Protein AF-0000000076347184 (afdb_homodimer)

Secondary structure (DSSP, 8-state):
-PPB--EE-TTS-EE--S-GGGBEEEHHHHHHHHT--HHHHHHHHHHHHHHTSS-HHHHEEEEEEETTEEEEEEEHHHHHHHHTT--SHHHHHHHHHHHHHHHHHHHHHHHHHHHHHTT----/-PPB--EE-TTS-EE--S-GGGBEEEHHHHHHHHT--HHHHHHHHHHHHHHTSS-HHHHEEEEEEETTEEEEEEEHHHHHHHHTT--SHHHHHHHHHHHHHHHHHHHHHHHHHHHHHTT----

Solvent-accessible surface area (backbone atoms only — not comparable to full-atom values): 13958 Å² total; per-residue (Å²): 132,80,73,38,61,75,42,70,44,98,85,66,47,56,44,73,61,71,64,51,90,41,27,44,41,37,66,70,55,46,26,64,57,29,62,48,54,65,70,58,52,51,51,52,53,49,50,44,47,74,64,60,69,49,55,64,83,79,31,44,48,78,42,74,80,48,96,92,39,73,42,62,30,34,22,53,71,45,54,56,54,50,36,72,73,44,71,33,69,27,16,51,46,49,51,50,46,50,49,51,50,63,58,50,52,45,57,42,54,53,49,36,46,52,59,55,60,61,62,70,75,83,128,131,81,71,37,60,75,42,69,43,97,88,66,48,57,44,74,61,71,63,50,91,41,26,43,40,36,64,70,55,45,26,64,58,29,61,48,55,66,70,58,52,50,51,52,53,49,49,43,45,73,65,60,69,51,55,65,82,80,30,44,48,76,46,74,79,48,95,89,41,74,40,63,29,34,22,53,70,44,55,54,53,50,36,72,74,44,72,34,69,27,16,50,44,48,51,50,44,51,49,50,52,63,59,49,52,43,55,42,55,53,51,36,47,53,57,55,61,60,62,68,76,84,124

Foldseek 3Di:
DAADEWDQDPVRAIDDDPPQVRHKDFLVRLCVLQVHDSVVLVVQLVVCVVVVVDDCVVFKDWDDPDVPDITIIGGPVSSLSSLVVDDGPSSVSVVVVVVCVVVVVPPVVVVVCVVVVVPPDDD/DAADEWDQDPVRAIDDDPPQVRHKDFLVRLCVLQVHDSVVLVVQLVVCVVVVVDDCVVFKDWDDPDDPDITIIGGPVSSLSSLVVDDGPSSVSVVVVVVCVVVVVPPVVVVVCCVVVVPPDDD

pLDDT: mean 86.17, std 18.83, range [23.69, 98.5]

Structure (mmCIF, N/CA/C/O backbone):
data_AF-0000000076347184-model_v1
#
loop_
_entity.id
_entity.type
_entity.pdbx_description
1 polymer 'Virulence protein'
#
loop_
_atom_site.group_PDB
_atom_site.id
_atom_site.type_symbol
_atom_site.label_atom_id
_atom_site.label_alt_id
_atom_site.label_comp_id
_atom_site.label_asym_id
_atom_site.label_entity_id
_atom_site.label_seq_id
_atom_site.pdbx_PDB_ins_code
_atom_site.Cartn_x
_atom_site.Cartn_y
_atom_site.Cartn_z
_atom_site.occupancy
_atom_site.B_iso_or_equiv
_atom_site.auth_seq_id
_atom_site.auth_comp_id
_atom_site.auth_asym_id
_atom_site.auth_atom_id
_atom_site.pdbx_PDB_model_num
ATOM 1 N N . MET A 1 1 ? -12.219 24.047 -0.799 1 61.34 1 MET A N 1
ATOM 2 C CA . MET A 1 1 ? -12.57 22.812 -0.121 1 61.34 1 MET A CA 1
ATOM 3 C C . MET A 1 1 ? -11.516 22.438 0.912 1 61.34 1 MET A C 1
ATOM 5 O O . MET A 1 1 ? -10.32 22.609 0.676 1 61.34 1 MET A O 1
ATOM 9 N N . LYS A 1 2 ? -11.984 22.219 2.143 1 82.31 2 LYS A N 1
ATOM 10 C CA . LYS A 1 2 ? -11.078 22.062 3.277 1 82.31 2 LYS A CA 1
ATOM 11 C C . LYS A 1 2 ? -10.336 20.734 3.211 1 82.31 2 LYS A C 1
ATOM 13 O O . LYS A 1 2 ? -10.898 19.719 2.777 1 82.31 2 LYS A O 1
ATOM 18 N N . ARG A 1 3 ? -8.977 20.828 3.352 1 90.56 3 ARG A N 1
ATOM 19 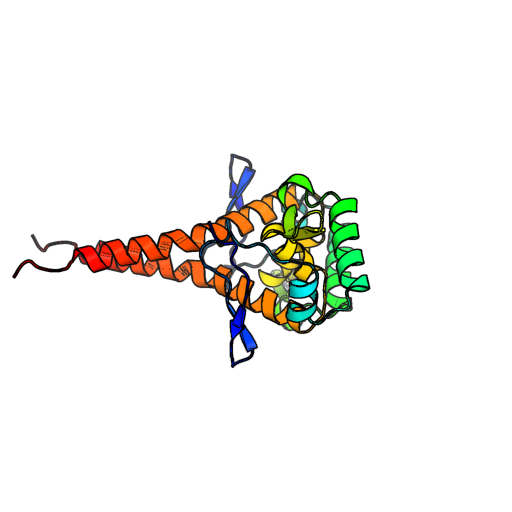C CA . ARG A 1 3 ? -8.172 19.609 3.328 1 90.56 3 ARG A CA 1
ATOM 20 C C . ARG A 1 3 ? -8.523 18.703 4.496 1 90.56 3 ARG A C 1
ATOM 22 O O . ARG A 1 3 ? -8.883 19.172 5.578 1 90.56 3 ARG A O 1
ATOM 29 N N . THR A 1 4 ? -8.656 17.406 4.293 1 93.88 4 THR A N 1
ATOM 30 C CA . THR A 1 4 ? -8.922 16.406 5.324 1 93.88 4 THR A CA 1
ATOM 31 C C . THR A 1 4 ? -7.648 15.648 5.684 1 93.88 4 THR A C 1
ATOM 33 O O . THR A 1 4 ? -6.684 15.656 4.922 1 93.88 4 THR A O 1
ATOM 36 N N . ILE A 1 5 ? -7.66 15.117 6.863 1 95.75 5 ILE A N 1
ATOM 37 C CA . ILE A 1 5 ? -6.512 14.344 7.312 1 95.75 5 ILE A CA 1
ATOM 38 C C . ILE A 1 5 ? -6.984 13.016 7.902 1 95.75 5 ILE A C 1
ATOM 40 O O . ILE A 1 5 ? -8.172 12.836 8.172 1 95.75 5 ILE A O 1
ATOM 44 N N . ILE A 1 6 ? -6.066 12.062 8.039 1 96.5 6 ILE A N 1
ATOM 45 C CA . ILE A 1 6 ? -6.332 10.828 8.758 1 96.5 6 ILE A CA 1
ATOM 46 C C . ILE A 1 6 ? -6.355 11.102 10.266 1 96.5 6 ILE A C 1
ATOM 48 O O . ILE A 1 6 ? -5.469 11.773 10.789 1 96.5 6 ILE A O 1
ATOM 52 N N . THR A 1 7 ? -7.355 10.625 10.875 1 92.44 7 THR A N 1
ATOM 53 C CA . THR A 1 7 ? -7.484 10.891 12.305 1 92.44 7 THR A CA 1
ATOM 54 C C . THR A 1 7 ? -7.375 9.594 13.102 1 92.44 7 THR A C 1
ATOM 56 O O . THR A 1 7 ? -7.602 8.508 12.57 1 92.44 7 THR A O 1
ATOM 59 N N . VAL A 1 8 ? -6.891 9.742 14.289 1 86.38 8 VAL A N 1
ATOM 60 C CA . VAL A 1 8 ? -6.754 8.609 15.203 1 86.38 8 VAL A CA 1
ATOM 61 C C . VAL A 1 8 ? -7.879 8.641 16.234 1 86.38 8 VAL A C 1
ATOM 63 O O . VAL A 1 8 ? -8.039 9.625 16.953 1 86.38 8 VAL A O 1
ATOM 66 N N . GLY A 1 9 ? -8.664 7.613 16.219 1 81.62 9 GLY A N 1
ATOM 67 C CA . GLY A 1 9 ? -9.742 7.531 17.188 1 81.62 9 GLY A CA 1
ATOM 68 C C . GLY A 1 9 ? -9.266 7.215 18.594 1 81.62 9 GLY A C 1
ATOM 69 O O . GLY A 1 9 ? -8.07 6.988 18.812 1 81.62 9 GLY A O 1
ATOM 70 N N . GLY A 1 10 ? -10.266 7.34 19.578 1 76.12 10 GLY A N 1
ATOM 71 C CA . GLY A 1 10 ? -9.984 7.066 20.984 1 76.12 10 GLY A CA 1
ATOM 72 C C . GLY A 1 10 ? -9.43 5.676 21.219 1 76.12 10 GLY A C 1
ATOM 73 O O . GLY A 1 10 ? -8.672 5.461 22.172 1 76.12 10 GLY A O 1
ATOM 74 N N . ASN A 1 11 ? -9.695 4.738 20.359 1 81.62 11 ASN A N 1
ATOM 75 C CA . ASN A 1 11 ? -9.234 3.363 20.5 1 81.62 11 ASN A CA 1
ATOM 76 C C . ASN A 1 11 ? -7.922 3.131 19.75 1 81.62 11 ASN A C 1
ATOM 78 O O . ASN A 1 11 ? -7.422 2.006 19.703 1 81.62 11 ASN A O 1
ATOM 82 N N . GLY A 1 12 ? -7.375 4.199 19.141 1 80.12 12 GLY A N 1
ATOM 83 C CA . GLY A 1 12 ? -6.125 4.078 18.422 1 80.12 12 GLY A CA 1
ATOM 84 C C . GLY A 1 12 ? -6.312 3.691 16.969 1 80.12 12 GLY A C 1
ATOM 85 O O . GLY A 1 12 ? -5.344 3.578 16.219 1 80.12 12 GLY A O 1
ATOM 86 N N . MET A 1 13 ? -7.605 3.576 16.656 1 86.94 13 MET A N 1
ATOM 87 C CA . MET A 1 13 ? -7.887 3.174 15.281 1 86.94 13 MET A CA 1
ATOM 88 C C . MET A 1 13 ? -7.863 4.379 14.344 1 86.94 13 MET A C 1
ATOM 90 O O . MET A 1 13 ? -8.383 5.441 14.68 1 86.94 13 MET A O 1
ATOM 94 N N . LEU A 1 14 ? -7.129 4.16 13.25 1 93.44 14 LEU A N 1
ATOM 95 C CA . LEU A 1 14 ? -7.039 5.238 12.273 1 93.44 14 LEU A CA 1
ATOM 96 C C . LEU A 1 14 ? -8.281 5.281 11.391 1 93.44 14 LEU A C 1
ATOM 98 O O . LEU A 1 14 ? -8.828 4.238 11.031 1 93.44 14 LEU A O 1
ATOM 102 N N . SER A 1 15 ? -8.727 6.496 11.164 1 91.75 15 SER A N 1
ATOM 103 C CA . SER A 1 15 ? -9.859 6.719 10.273 1 91.75 15 SER A CA 1
ATOM 104 C C . SER A 1 15 ? -9.438 7.469 9.016 1 91.75 15 SER A C 1
ATOM 106 O O . SER A 1 15 ? -9.031 8.633 9.086 1 91.75 15 SER A O 1
ATOM 108 N N . ILE A 1 16 ? -9.586 6.785 7.898 1 93.88 16 ILE A N 1
ATOM 109 C CA . ILE A 1 16 ? -9.258 7.375 6.605 1 93.88 16 ILE A CA 1
ATOM 110 C C . ILE A 1 16 ? -10.516 7.984 5.984 1 93.88 16 ILE A C 1
ATOM 112 O O . ILE A 1 16 ? -11.539 7.316 5.863 1 93.88 16 ILE A O 1
ATOM 116 N N . PRO A 1 17 ? -10.406 9.211 5.633 1 92.94 17 PRO A N 1
ATOM 117 C CA . PRO A 1 17 ? -11.594 9.844 5.066 1 92.94 17 PRO A CA 1
ATOM 118 C C . PRO A 1 17 ? -12.031 9.203 3.75 1 92.94 17 PRO A C 1
ATOM 120 O O . PRO A 1 17 ? -11.203 8.641 3.029 1 92.94 17 PRO A O 1
ATOM 123 N N . SER A 1 18 ? -13.336 9.297 3.461 1 88.25 18 SER A N 1
ATOM 124 C CA . SER A 1 18 ? -13.891 8.727 2.24 1 88.25 18 SER A CA 1
ATOM 125 C C . SER A 1 18 ? -13.398 9.477 1.006 1 88.25 18 SER A C 1
ATOM 127 O O . SER A 1 18 ? -13.102 8.867 -0.022 1 88.25 18 SER A O 1
ATOM 129 N N . ASN A 1 19 ? -13.32 10.828 1.166 1 90.81 19 ASN A N 1
ATOM 130 C CA . ASN A 1 19 ? -12.836 11.625 0.044 1 90.81 19 ASN A CA 1
ATOM 131 C C . ASN A 1 19 ? -11.312 11.727 0.044 1 90.81 19 ASN A C 1
ATOM 133 O O . ASN A 1 19 ? -10.75 12.656 0.623 1 90.81 19 ASN A O 1
ATOM 137 N N . LEU A 1 20 ? -10.695 10.891 -0.68 1 94.06 20 LEU A N 1
ATOM 138 C CA . LEU A 1 20 ? -9.242 10.758 -0.663 1 94.06 20 LEU A CA 1
ATOM 139 C C . LEU A 1 20 ? -8.586 11.852 -1.499 1 94.06 20 LEU A C 1
ATOM 141 O O . LEU A 1 20 ? -7.402 12.141 -1.325 1 94.06 20 LEU A O 1
ATOM 145 N N . GLU A 1 21 ? -9.336 12.484 -2.387 1 90.94 21 GLU A N 1
ATOM 146 C CA . GLU A 1 21 ? -8.797 13.547 -3.236 1 90.94 21 GLU A CA 1
ATOM 147 C C . GLU A 1 21 ? -8.422 14.773 -2.416 1 90.94 21 GLU A C 1
ATOM 149 O O . GLU A 1 21 ? -7.543 15.547 -2.807 1 90.94 21 GLU A O 1
ATOM 154 N N . ASN A 1 22 ? -9.055 14.883 -1.253 1 94 22 ASN A N 1
ATOM 155 C CA . ASN A 1 22 ? -8.812 16.062 -0.419 1 94 22 ASN A CA 1
ATOM 156 C C . ASN A 1 22 ? -7.953 15.719 0.793 1 94 22 ASN A C 1
ATOM 158 O O . ASN A 1 22 ? -7.801 16.531 1.701 1 94 22 ASN A O 1
ATOM 162 N N . LEU A 1 23 ? -7.477 14.547 0.787 1 96.62 23 LEU A N 1
ATOM 163 C CA . LEU A 1 23 ? -6.621 14.109 1.888 1 96.62 23 LEU A CA 1
ATOM 164 C C . LEU A 1 23 ? -5.18 14.547 1.665 1 96.62 23 LEU A C 1
ATOM 166 O O . LEU A 1 23 ? -4.547 14.141 0.69 1 96.62 23 LEU A O 1
ATOM 170 N N . TRP A 1 24 ? -4.664 15.469 2.541 1 97.44 24 TRP A N 1
ATOM 171 C CA . TRP A 1 24 ? -3.299 15.984 2.508 1 97.44 24 TRP A CA 1
ATOM 172 C C . TRP A 1 24 ? -2.744 16.141 3.918 1 97.44 24 TRP A C 1
ATOM 174 O O . TRP A 1 24 ? -3.4 16.719 4.789 1 97.44 24 TRP A O 1
ATOM 184 N N . MET A 1 25 ? -1.568 15.695 4.152 1 97.81 25 MET A N 1
ATOM 185 C CA . MET A 1 25 ? -1.018 15.789 5.5 1 97.81 25 MET A CA 1
ATOM 186 C C . MET A 1 25 ? 0.374 16.406 5.48 1 97.81 25 MET A C 1
ATOM 188 O O . MET A 1 25 ? 1.148 16.172 4.551 1 97.81 25 MET A O 1
ATOM 192 N N . SER A 1 26 ? 0.667 17.141 6.531 1 97.38 26 SER A N 1
ATOM 193 C CA . SER A 1 26 ? 1.977 17.766 6.676 1 97.38 26 SER A CA 1
ATOM 194 C C . SER A 1 26 ? 2.988 16.797 7.285 1 97.38 26 SER A C 1
ATOM 196 O O . SER A 1 26 ? 2.619 15.734 7.781 1 97.38 26 SER A O 1
ATOM 198 N N . GLU A 1 27 ? 4.242 17.203 7.203 1 97.56 27 GLU A N 1
ATOM 199 C CA . GLU A 1 27 ? 5.305 16.422 7.816 1 97.56 27 GLU A CA 1
ATOM 200 C C . GLU A 1 27 ? 5.027 16.188 9.297 1 97.56 27 GLU A C 1
ATOM 202 O O . GLU A 1 27 ? 5.172 15.055 9.789 1 97.56 27 GLU A O 1
ATOM 207 N N . SER A 1 28 ? 4.613 17.281 10.031 1 97 28 SER A N 1
ATOM 208 C CA . SER A 1 28 ? 4.371 17.172 11.469 1 97 28 SER A CA 1
ATOM 209 C C . SER A 1 28 ? 3.217 16.219 11.758 1 97 28 SER A C 1
ATOM 211 O O . SER A 1 28 ? 3.275 15.438 12.719 1 97 28 SER A O 1
ATOM 213 N N . GLU A 1 29 ? 2.223 16.219 10.938 1 97 29 GLU A N 1
ATOM 214 C CA . GLU A 1 29 ? 1.076 15.328 11.086 1 97 29 GLU A CA 1
ATOM 215 C C . GLU A 1 29 ? 1.471 13.875 10.852 1 97 29 GLU A C 1
ATOM 217 O O . GLU A 1 29 ? 1.03 12.977 11.57 1 97 29 GLU A O 1
ATOM 222 N N . LEU A 1 30 ? 2.316 13.633 9.898 1 98.19 30 LEU A N 1
ATOM 223 C CA . LEU A 1 30 ? 2.779 12.289 9.57 1 98.19 30 LEU A CA 1
ATOM 224 C C . LEU A 1 30 ? 3.693 11.75 10.664 1 98.19 30 LEU A C 1
ATOM 226 O O . LEU A 1 30 ? 3.572 10.586 11.062 1 98.19 30 LEU A O 1
ATOM 230 N N . VAL A 1 31 ? 4.566 12.625 11.141 1 98.19 31 VAL A N 1
ATOM 231 C CA . VAL A 1 31 ? 5.473 12.234 12.219 1 98.19 31 VAL A CA 1
ATOM 232 C C . VAL A 1 31 ? 4.664 11.766 13.43 1 98.19 31 VAL A C 1
ATOM 234 O O . VAL A 1 31 ? 4.984 10.734 14.031 1 98.19 31 VAL A O 1
ATOM 237 N N . ASP A 1 32 ? 3.646 12.508 13.75 1 96.31 32 ASP A N 1
ATOM 238 C CA . ASP A 1 32 ? 2.809 12.188 14.898 1 96.31 32 ASP A CA 1
ATOM 239 C C . ASP A 1 32 ? 2.027 10.898 14.672 1 96.31 32 ASP A C 1
ATOM 241 O O . ASP A 1 32 ? 1.999 10.023 15.539 1 96.31 32 ASP A O 1
ATOM 245 N N . MET A 1 33 ? 1.457 10.727 13.508 1 96.56 33 MET A N 1
ATOM 246 C CA . MET A 1 33 ? 0.595 9.586 13.211 1 96.56 33 MET A CA 1
ATOM 247 C C . MET A 1 33 ? 1.413 8.305 13.07 1 96.56 33 MET A C 1
ATOM 249 O O . MET A 1 33 ? 1.01 7.25 13.562 1 96.56 33 MET A O 1
ATOM 253 N N . LEU A 1 34 ? 2.598 8.445 12.43 1 97.12 34 LEU A N 1
ATOM 254 C CA . LEU A 1 34 ? 3.379 7.266 12.078 1 97.12 34 LEU A CA 1
ATOM 255 C C . LEU A 1 34 ? 4.375 6.926 13.18 1 97.12 34 LEU A C 1
ATOM 257 O O . LEU A 1 34 ? 5.07 5.906 13.102 1 97.12 34 LEU A O 1
ATOM 261 N N . TYR A 1 35 ? 4.43 7.75 14.219 1 96.5 35 TYR A N 1
ATOM 262 C CA . TYR A 1 35 ? 5.336 7.523 15.336 1 96.5 35 TYR A CA 1
ATOM 263 C C . TYR A 1 35 ? 6.766 7.316 14.844 1 96.5 35 TYR A C 1
ATOM 265 O O . TYR A 1 35 ? 7.41 6.324 15.195 1 96.5 35 TYR A O 1
ATOM 273 N N . VAL A 1 36 ? 7.223 8.281 14.031 1 97.81 36 VAL A N 1
ATOM 274 C CA . VAL A 1 36 ? 8.586 8.273 13.508 1 97.81 36 VAL A CA 1
ATOM 275 C C . VAL A 1 36 ? 9.227 9.648 13.727 1 97.81 36 VAL A C 1
ATOM 277 O O . VAL A 1 36 ? 8.531 10.625 14.008 1 97.81 36 VAL A O 1
ATOM 280 N N . THR A 1 37 ? 10.562 9.703 13.688 1 98.19 37 THR A N 1
ATOM 281 C CA . THR A 1 37 ? 11.25 10.984 13.75 1 98.19 37 THR A CA 1
ATOM 282 C C . THR A 1 37 ? 11.18 11.711 12.406 1 98.19 37 THR A C 1
ATOM 284 O O . THR A 1 37 ? 11.062 11.07 11.359 1 98.19 37 THR A O 1
ATOM 287 N N . ALA A 1 38 ? 11.273 12.984 12.445 1 98 38 ALA A N 1
ATOM 288 C CA . ALA A 1 38 ? 11.242 13.789 11.227 1 98 38 ALA A CA 1
ATOM 289 C C . ALA A 1 38 ? 12.367 13.391 10.273 1 98 38 ALA A C 1
ATOM 291 O O . ALA A 1 38 ? 12.141 13.219 9.07 1 98 38 ALA A O 1
ATOM 292 N N . PRO A 1 39 ? 13.602 13.172 10.766 1 98.38 39 PRO A N 1
ATOM 293 C CA . PRO A 1 39 ? 14.68 12.758 9.867 1 98.38 39 PRO A CA 1
ATOM 294 C C . PRO A 1 39 ? 14.391 11.43 9.172 1 98.38 39 PRO A C 1
ATOM 296 O O . PRO A 1 39 ? 14.672 11.281 7.98 1 98.38 39 PRO A O 1
ATOM 299 N N . LYS A 1 40 ? 13.773 10.508 9.836 1 98.25 40 LYS A N 1
ATOM 300 C CA . LYS A 1 40 ? 13.445 9.219 9.242 1 98.25 40 LYS A CA 1
ATOM 301 C C . LYS A 1 40 ? 12.367 9.359 8.172 1 98.25 40 LYS A C 1
ATOM 303 O O . LYS A 1 40 ? 12.484 8.781 7.086 1 98.25 40 LYS A O 1
ATOM 308 N N . LEU A 1 41 ? 11.398 10.094 8.484 1 98.5 41 LEU A N 1
ATOM 309 C CA . LEU A 1 41 ? 10.328 10.344 7.527 1 98.5 41 LEU A CA 1
ATOM 310 C C . LEU A 1 41 ? 10.875 11 6.262 1 98.5 41 LEU A C 1
ATOM 312 O O . LEU A 1 41 ? 10.555 10.578 5.148 1 98.5 41 LEU A O 1
ATOM 316 N N . LYS A 1 42 ? 11.727 11.961 6.43 1 97.94 42 LYS A N 1
ATOM 317 C CA . LYS A 1 42 ? 12.297 12.68 5.293 1 97.94 42 LYS A CA 1
ATOM 318 C C . LYS A 1 42 ? 13.156 11.758 4.438 1 97.94 42 LYS A C 1
ATOM 320 O O . LYS A 1 42 ? 13.141 11.844 3.207 1 97.94 42 LYS A O 1
ATOM 325 N N . ALA A 1 43 ? 13.891 10.93 5.109 1 98.19 43 ALA A N 1
ATOM 326 C CA . ALA A 1 43 ? 14.727 9.977 4.391 1 98.19 43 ALA A CA 1
ATOM 327 C C . ALA A 1 43 ? 13.883 9.047 3.527 1 98.19 43 ALA A C 1
ATOM 329 O O . ALA A 1 43 ? 14.242 8.742 2.389 1 98.19 43 ALA A O 1
ATOM 330 N N . VAL A 1 44 ? 12.805 8.539 4.117 1 97.81 44 VAL A N 1
ATOM 331 C CA . VAL A 1 44 ? 11.898 7.652 3.398 1 97.81 44 VAL A CA 1
ATOM 332 C C . VAL A 1 44 ? 11.312 8.375 2.189 1 97.81 44 VAL A C 1
ATOM 334 O O . VAL A 1 44 ? 11.312 7.84 1.077 1 97.81 44 VAL A O 1
ATOM 337 N N . ILE A 1 45 ? 10.852 9.609 2.363 1 97.69 45 ILE A N 1
ATOM 338 C CA . ILE A 1 45 ? 10.258 10.422 1.303 1 97.69 45 ILE A CA 1
ATOM 339 C C . ILE A 1 45 ? 11.281 10.633 0.187 1 97.69 45 ILE A C 1
ATOM 341 O O . ILE A 1 45 ? 10.961 10.469 -0.993 1 97.69 45 ILE A O 1
ATOM 345 N N . ARG A 1 46 ? 12.477 10.945 0.577 1 96.88 46 ARG A N 1
ATOM 346 C CA . ARG A 1 46 ? 13.539 11.156 -0.396 1 96.88 46 ARG A CA 1
ATOM 347 C C . ARG A 1 46 ? 13.797 9.891 -1.209 1 96.88 46 ARG A C 1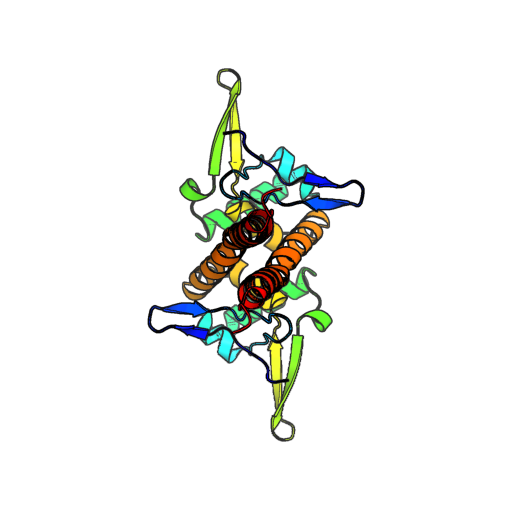
ATOM 349 O O . ARG A 1 46 ? 14.016 9.961 -2.422 1 96.88 46 ARG A O 1
ATOM 356 N N . ALA A 1 47 ? 13.828 8.758 -0.525 1 96.75 47 ALA A N 1
ATOM 357 C CA . ALA A 1 47 ? 14.062 7.492 -1.209 1 96.75 47 ALA A CA 1
ATOM 358 C C . ALA A 1 47 ? 12.969 7.211 -2.236 1 96.75 47 ALA A C 1
ATOM 360 O O . ALA A 1 47 ? 13.258 6.77 -3.352 1 96.75 47 ALA A O 1
ATOM 361 N N . ILE A 1 48 ? 11.719 7.52 -1.889 1 96.94 48 ILE A N 1
ATOM 362 C CA . ILE A 1 48 ? 10.578 7.293 -2.77 1 96.94 48 ILE A CA 1
ATOM 363 C C . ILE A 1 48 ? 10.719 8.148 -4.027 1 96.94 48 ILE A C 1
ATOM 365 O O . ILE A 1 48 ? 10.508 7.664 -5.141 1 96.94 48 ILE A O 1
ATOM 369 N N . TYR A 1 49 ? 11.188 9.367 -3.881 1 96.31 49 TYR A N 1
ATOM 370 C CA . TYR A 1 49 ? 11.383 10.25 -5.023 1 96.31 49 TYR A CA 1
ATOM 371 C C . TYR A 1 49 ? 12.57 9.797 -5.867 1 96.31 49 TYR A C 1
ATOM 373 O O . TYR A 1 49 ? 12.484 9.766 -7.098 1 96.31 49 TYR A O 1
ATOM 381 N N . LYS A 1 50 ? 13.617 9.445 -5.219 1 96.06 50 LYS A N 1
ATOM 382 C CA . LYS A 1 50 ? 14.844 9.047 -5.906 1 96.06 50 LYS A CA 1
ATOM 383 C C . LYS A 1 50 ? 14.609 7.801 -6.762 1 96.06 50 LYS A C 1
ATOM 385 O O . LYS A 1 50 ? 15.156 7.691 -7.859 1 96.06 50 LYS A O 1
ATOM 390 N N . GLU A 1 51 ? 13.773 6.887 -6.281 1 95.19 51 GLU A N 1
ATOM 391 C CA . GLU A 1 51 ? 13.484 5.637 -6.977 1 95.19 51 GLU A CA 1
ATOM 392 C C . GLU A 1 51 ? 12.539 5.863 -8.148 1 95.19 51 GLU A C 1
ATOM 394 O O . GLU A 1 51 ? 12.391 5 -9.016 1 95.19 51 GLU A O 1
ATOM 399 N N . GLY A 1 52 ? 11.883 7.008 -8.219 1 93.38 52 GLY A N 1
ATOM 400 C CA . GLY A 1 52 ? 10.984 7.348 -9.305 1 93.38 52 GLY A CA 1
ATOM 401 C C . GLY A 1 52 ? 9.625 6.691 -9.18 1 93.38 52 GLY A C 1
ATOM 402 O O . GLY A 1 52 ? 8.898 6.555 -10.172 1 93.38 52 GLY A O 1
ATOM 403 N N . MET A 1 53 ? 9.266 6.238 -7.965 1 91.88 53 MET A N 1
ATOM 404 C CA . MET A 1 53 ? 7.969 5.609 -7.746 1 91.88 53 MET A CA 1
ATOM 405 C C . MET A 1 53 ? 6.836 6.617 -7.934 1 91.88 53 MET A C 1
ATOM 407 O O . MET A 1 53 ? 5.816 6.305 -8.547 1 91.88 53 MET A O 1
ATOM 411 N N . LEU A 1 54 ? 7.059 7.738 -7.391 1 93.25 54 LEU A N 1
ATOM 412 C CA . LEU A 1 54 ? 6.086 8.82 -7.445 1 93.25 54 LEU A CA 1
ATOM 413 C C . LEU A 1 54 ? 6.746 10.125 -7.875 1 93.25 54 LEU A C 1
ATOM 415 O O . LEU A 1 54 ? 7.926 10.352 -7.598 1 93.25 54 LEU A O 1
ATOM 419 N N . SER A 1 55 ? 5.945 10.914 -8.5 1 92.44 55 SER A N 1
ATOM 420 C CA . SER A 1 55 ? 6.402 12.242 -8.883 1 92.44 55 SER A CA 1
ATOM 421 C C . SER A 1 55 ? 5.957 13.297 -7.871 1 92.44 55 SER A C 1
ATOM 423 O O . SER A 1 55 ? 4.785 13.336 -7.488 1 92.44 55 SER A O 1
ATOM 425 N N . MET A 1 56 ? 6.93 14.133 -7.484 1 90.94 56 MET A N 1
ATOM 426 C CA . MET A 1 56 ? 6.672 15.172 -6.5 1 90.94 56 MET A CA 1
ATOM 427 C C . MET A 1 56 ? 5.488 16.031 -6.918 1 90.94 56 MET A C 1
ATOM 429 O O . MET A 1 56 ? 4.652 16.406 -6.086 1 90.94 56 MET A O 1
ATOM 433 N N . LEU A 1 57 ? 5.34 16.281 -8.156 1 89.44 57 LEU A N 1
ATOM 434 C CA . LEU A 1 57 ? 4.34 17.188 -8.703 1 89.44 57 LEU A CA 1
ATOM 435 C C . LEU A 1 57 ? 2.934 16.625 -8.516 1 89.44 57 LEU A C 1
ATOM 437 O O . LEU A 1 57 ? 1.966 17.391 -8.414 1 89.44 57 LEU A O 1
ATOM 441 N N . GLU A 1 58 ? 2.834 15.289 -8.367 1 90.75 58 GLU A N 1
ATOM 442 C CA . GLU A 1 58 ? 1.525 14.641 -8.336 1 90.75 58 GLU A CA 1
ATOM 443 C C . GLU A 1 58 ? 1.069 14.383 -6.902 1 90.75 58 GLU A C 1
ATOM 445 O O . GLU A 1 58 ? -0.132 14.312 -6.633 1 90.75 58 GLU A O 1
ATOM 450 N N . VAL A 1 59 ? 2.053 14.336 -6.016 1 95.12 59 VAL A N 1
ATOM 451 C CA . VAL A 1 59 ? 1.665 13.805 -4.715 1 95.12 59 VAL A CA 1
ATOM 452 C C . VAL A 1 59 ? 2.082 14.773 -3.613 1 95.12 59 VAL A C 1
ATOM 454 O O . VAL A 1 59 ? 2.035 14.438 -2.428 1 95.12 59 VAL A O 1
ATOM 457 N N . GLN A 1 60 ? 2.564 16.016 -4.004 1 96.31 60 GLN A N 1
ATOM 458 C CA . GLN A 1 60 ? 2.982 17.047 -3.057 1 96.31 60 GLN A CA 1
ATOM 459 C C . GLN A 1 60 ? 2.383 18.406 -3.418 1 96.31 60 GLN A C 1
ATOM 461 O O . GLN A 1 60 ? 2.312 18.766 -4.598 1 96.31 60 GLN A O 1
ATOM 466 N N . GLN A 1 61 ? 1.96 19.141 -2.434 1 94.38 61 GLN A N 1
ATOM 467 C CA . GLN A 1 61 ? 1.521 20.516 -2.645 1 94.38 61 GLN A CA 1
ATOM 468 C C . GLN A 1 61 ? 1.993 21.422 -1.511 1 94.38 61 GLN A C 1
ATOM 470 O O . GLN A 1 61 ? 2.449 20.938 -0.471 1 94.38 61 GLN A O 1
ATOM 475 N N . ARG A 1 62 ? 1.896 22.656 -1.811 1 93.75 62 ARG A N 1
ATOM 476 C CA . ARG A 1 62 ? 2.275 23.656 -0.81 1 93.75 62 ARG A CA 1
ATOM 477 C C . ARG A 1 62 ? 1.065 24.453 -0.353 1 93.75 62 ARG A C 1
ATOM 479 O O . ARG A 1 62 ? 0.175 24.766 -1.151 1 93.75 62 ARG A O 1
ATOM 486 N N . GLU A 1 63 ? 1.08 24.609 0.923 1 91.62 63 GLU A N 1
ATOM 487 C CA . GLU A 1 63 ? 0.037 25.453 1.509 1 91.62 63 GLU A CA 1
ATOM 488 C C . GLU A 1 63 ? 0.639 26.594 2.324 1 91.62 63 GLU A C 1
ATOM 490 O O . GLU A 1 63 ? 1.591 26.391 3.08 1 91.62 63 GLU A O 1
ATOM 495 N N . GLU A 1 64 ? 0.053 27.75 2.098 1 91.56 64 GLU A N 1
ATOM 496 C CA . GLU A 1 64 ? 0.526 28.906 2.861 1 91.56 64 GLU A CA 1
ATOM 497 C C . GLU A 1 64 ? -0.165 28.984 4.219 1 91.56 64 GLU A C 1
ATOM 499 O O . GLU A 1 64 ? -1.395 29.016 4.293 1 91.56 64 GLU A O 1
ATOM 504 N N . LEU A 1 65 ? 0.554 29.016 5.23 1 88.88 65 LEU A N 1
ATOM 505 C CA . LEU A 1 65 ? 0.026 29.109 6.586 1 88.88 65 LEU A CA 1
ATOM 506 C C . LEU A 1 65 ? -0.158 30.578 6.984 1 88.88 65 LEU A C 1
ATOM 508 O O . LEU A 1 65 ? -1.191 30.953 7.547 1 88.88 65 LEU A O 1
ATOM 512 N N . SER A 1 66 ? 0.886 31.359 6.754 1 90.25 66 SER A N 1
ATOM 513 C CA . SER A 1 66 ? 0.914 32.812 6.984 1 90.25 66 SER A CA 1
ATOM 514 C C . SER A 1 66 ? 1.732 33.531 5.91 1 90.25 66 SER A C 1
ATOM 516 O O . SER A 1 66 ? 2.266 32.875 5 1 90.25 66 SER A O 1
ATOM 518 N N . LYS A 1 67 ? 1.708 34.781 6.039 1 91.06 67 LYS A N 1
ATOM 519 C CA . LYS A 1 67 ? 2.389 35.531 4.996 1 91.06 67 LYS A CA 1
ATOM 520 C C . LYS A 1 67 ? 3.846 35.094 4.863 1 91.06 67 LYS A C 1
ATOM 522 O O . LYS A 1 67 ? 4.652 35.344 5.77 1 91.06 67 LYS A O 1
ATOM 527 N N . GLY A 1 68 ? 4.09 34.406 3.793 1 92.44 68 GLY A N 1
ATOM 528 C CA . GLY A 1 68 ? 5.457 34.062 3.451 1 92.44 68 GLY A CA 1
ATOM 529 C C . GLY A 1 68 ? 5.887 32.719 4.016 1 92.44 68 GLY A C 1
ATOM 530 O O . GLY A 1 68 ? 6.988 32.219 3.73 1 92.44 68 GLY A O 1
ATOM 531 N N . VAL A 1 69 ? 5.094 32.188 4.93 1 93.06 69 VAL A N 1
ATOM 532 C CA . VAL A 1 69 ? 5.422 30.906 5.516 1 93.06 69 VAL A CA 1
ATOM 533 C C . VAL A 1 69 ? 4.617 29.797 4.82 1 93.06 69 VAL A C 1
ATOM 535 O O . VAL A 1 69 ? 3.385 29.828 4.832 1 93.06 69 VAL A O 1
ATOM 538 N N . TRP A 1 70 ? 5.398 28.766 4.211 1 94.38 70 TRP A N 1
ATOM 539 C CA . TRP A 1 70 ? 4.75 27.703 3.453 1 94.38 70 TRP A CA 1
ATOM 540 C C . TRP A 1 70 ? 5.023 26.344 4.09 1 94.38 70 TRP A C 1
ATOM 542 O O . TRP A 1 70 ? 6.098 26.109 4.645 1 94.38 70 TRP A O 1
ATOM 552 N N . GLN A 1 71 ? 4.012 25.516 3.977 1 95 71 GLN A N 1
ATOM 553 C CA . GLN A 1 71 ? 4.172 24.125 4.43 1 95 71 GLN A CA 1
ATOM 554 C C . GLN A 1 71 ? 3.938 23.141 3.289 1 95 71 GLN A C 1
ATOM 556 O O . GLN A 1 71 ? 3.092 23.375 2.424 1 95 71 GLN A O 1
ATOM 561 N N . THR A 1 72 ? 4.723 22.125 3.283 1 96.06 72 THR A N 1
ATOM 562 C CA . THR A 1 72 ? 4.551 21.047 2.307 1 96.06 72 THR A CA 1
ATOM 563 C C . THR A 1 72 ? 3.525 20.031 2.793 1 96.06 72 THR A C 1
ATOM 565 O O . THR A 1 72 ? 3.529 19.656 3.965 1 96.06 72 THR A O 1
ATOM 568 N N . LEU A 1 73 ? 2.582 19.672 1.887 1 97.44 73 LEU A N 1
ATOM 569 C CA . LEU A 1 73 ? 1.57 18.656 2.162 1 97.44 73 LEU A CA 1
ATOM 570 C C . LEU A 1 73 ? 1.731 17.469 1.229 1 97.44 73 LEU A C 1
ATOM 572 O O . LEU A 1 73 ? 2.055 17.625 0.05 1 97.44 73 LEU A O 1
ATOM 576 N N . TYR A 1 74 ? 1.471 16.312 1.758 1 98.12 74 TYR A N 1
ATOM 577 C CA . TYR A 1 74 ? 1.575 15.078 1.004 1 98.12 74 TYR A CA 1
ATOM 578 C C . TYR A 1 74 ? 0.202 14.453 0.789 1 98.12 74 TYR A C 1
ATOM 580 O O . TYR A 1 74 ? -0.608 14.383 1.716 1 98.12 74 TYR A O 1
ATOM 588 N N . GLY A 1 75 ? -0.012 14.008 -0.431 1 97.19 75 GLY A N 1
ATOM 589 C CA . GLY A 1 75 ? -1.29 13.398 -0.758 1 97.19 75 GLY A CA 1
ATOM 590 C C . GLY A 1 75 ? -1.351 11.922 -0.414 1 97.19 75 GLY A C 1
ATOM 591 O O . GLY A 1 75 ? -0.357 11.344 0.028 1 97.19 75 GLY A O 1
ATOM 592 N N . PHE A 1 76 ? -2.545 11.336 -0.694 1 97 76 PHE A N 1
ATOM 593 C CA . PHE A 1 76 ? -2.844 9.977 -0.259 1 97 76 PHE A CA 1
ATOM 594 C C . PHE A 1 76 ? -1.861 8.984 -0.872 1 97 76 PHE A C 1
ATOM 596 O O . PHE A 1 76 ? -1.289 8.156 -0.165 1 97 76 PHE A O 1
ATOM 603 N N . PRO A 1 77 ? -1.442 9.133 -2.145 1 97.56 77 PRO A N 1
ATOM 604 C CA . PRO A 1 77 ? -0.505 8.164 -2.719 1 97.56 77 PRO A CA 1
ATOM 605 C C . PRO A 1 77 ? 0.84 8.148 -1.995 1 97.56 77 PRO A C 1
ATOM 607 O O . PRO A 1 77 ? 1.405 7.074 -1.761 1 97.56 77 PRO A O 1
ATOM 610 N N . MET A 1 78 ? 1.27 9.32 -1.612 1 98.19 78 MET A N 1
ATOM 611 C CA . MET A 1 78 ? 2.541 9.414 -0.9 1 98.19 78 MET A CA 1
ATOM 612 C C . MET A 1 78 ? 2.418 8.844 0.509 1 98.19 78 MET A C 1
ATOM 614 O O . MET A 1 78 ? 3.322 8.148 0.984 1 98.19 78 MET A O 1
ATOM 618 N N . ILE A 1 79 ? 1.358 9.094 1.139 1 98.31 79 ILE A N 1
ATOM 619 C CA . ILE A 1 79 ? 1.137 8.609 2.498 1 98.31 79 ILE A CA 1
ATOM 620 C C . ILE A 1 79 ? 1.15 7.082 2.514 1 98.31 79 ILE A C 1
ATOM 622 O O . ILE A 1 79 ? 1.78 6.469 3.379 1 98.31 79 ILE A O 1
ATOM 626 N N . VAL A 1 80 ? 0.527 6.496 1.522 1 98 80 VAL A N 1
ATOM 627 C CA . VAL A 1 80 ? 0.499 5.043 1.415 1 98 80 VAL A CA 1
ATOM 628 C C . VAL A 1 80 ? 1.907 4.516 1.15 1 98 80 VAL A C 1
ATOM 630 O O . VAL A 1 80 ? 2.359 3.576 1.811 1 98 80 VAL A O 1
ATOM 633 N N . ALA A 1 81 ? 2.586 5.125 0.231 1 98.06 81 ALA A N 1
ATOM 634 C CA . ALA A 1 81 ? 3.951 4.707 -0.081 1 98.06 81 ALA A CA 1
ATOM 635 C C . ALA A 1 81 ? 4.836 4.75 1.161 1 98.06 81 ALA A C 1
ATOM 637 O O . ALA A 1 81 ? 5.605 3.818 1.414 1 98.06 81 ALA A O 1
ATOM 638 N N . ILE A 1 82 ? 4.66 5.762 1.973 1 98.25 82 ILE A N 1
ATOM 639 C CA . ILE A 1 82 ? 5.469 5.965 3.17 1 98.25 82 ILE A CA 1
ATOM 640 C C . ILE A 1 82 ? 5.227 4.824 4.156 1 98.25 82 ILE A C 1
ATOM 642 O O . ILE A 1 82 ? 6.176 4.262 4.711 1 98.25 82 ILE A O 1
ATOM 646 N N . CYS A 1 83 ? 4.012 4.438 4.414 1 97.62 83 CYS A N 1
ATOM 647 C CA . CYS A 1 83 ? 3.742 3.479 5.48 1 97.62 83 CYS A CA 1
ATOM 648 C C . CYS A 1 83 ? 4.25 2.09 5.105 1 97.62 83 CYS A C 1
ATOM 650 O O . CYS A 1 83 ? 4.465 1.247 5.98 1 97.62 83 CYS A O 1
ATOM 652 N N . PHE A 1 84 ? 4.52 1.876 3.832 1 97.62 84 PHE A N 1
ATOM 653 C CA . PHE A 1 84 ? 5.051 0.58 3.43 1 97.62 84 PHE A CA 1
ATOM 654 C C . PHE A 1 84 ? 6.574 0.592 3.443 1 97.62 84 PHE A C 1
ATOM 656 O O . PHE A 1 84 ? 7.211 -0.41 3.113 1 97.62 84 PHE A O 1
ATOM 663 N N . ARG A 1 85 ? 7.066 1.713 3.795 1 96.81 85 ARG A N 1
ATOM 664 C CA . ARG A 1 85 ? 8.516 1.819 3.91 1 96.81 85 ARG A CA 1
ATOM 665 C C . ARG A 1 85 ? 8.945 1.933 5.371 1 96.81 85 ARG A C 1
ATOM 667 O O . ARG A 1 85 ? 10.141 1.978 5.672 1 96.81 85 ARG A O 1
ATOM 674 N N . LEU A 1 86 ? 7.984 1.937 6.25 1 97.38 86 LEU A N 1
ATOM 675 C CA . LEU A 1 86 ? 8.273 2.096 7.672 1 97.38 86 LEU A CA 1
ATOM 676 C C . LEU A 1 86 ? 7.836 0.861 8.453 1 97.38 86 LEU A C 1
ATOM 678 O O . LEU A 1 86 ? 6.914 0.153 8.047 1 97.38 86 LEU A O 1
ATOM 682 N N . THR A 1 87 ? 8.461 0.635 9.633 1 96 87 THR A N 1
ATOM 683 C CA . THR A 1 87 ? 8.094 -0.498 10.477 1 96 87 THR A CA 1
ATOM 684 C C . THR A 1 87 ? 7.562 -0.02 11.82 1 96 87 THR A C 1
ATOM 686 O O . THR A 1 87 ? 7.43 -0.812 12.758 1 96 87 THR A O 1
ATOM 689 N N . SER A 1 88 ? 7.254 1.19 11.992 1 96 88 SER A N 1
ATOM 690 C CA . SER A 1 88 ? 6.734 1.763 13.227 1 96 88 SER A CA 1
ATOM 691 C C . SER A 1 88 ? 5.312 1.282 13.508 1 96 88 SER A C 1
ATOM 693 O O . SER A 1 88 ? 4.641 0.762 12.609 1 96 88 SER A O 1
ATOM 695 N N . ASN A 1 89 ? 4.906 1.465 14.75 1 93.88 89 ASN A N 1
ATOM 696 C CA . ASN A 1 89 ? 3.551 1.1 15.141 1 93.88 89 ASN A CA 1
ATOM 697 C C . ASN A 1 89 ? 2.51 1.9 14.367 1 93.88 89 ASN A C 1
ATOM 699 O O . ASN A 1 89 ? 1.485 1.356 13.953 1 93.88 89 ASN A O 1
ATOM 703 N N . GLY A 1 90 ? 2.805 3.172 14.156 1 95.5 90 GLY A N 1
ATOM 704 C CA . GLY A 1 90 ? 1.891 4.004 13.391 1 95.5 90 GLY A CA 1
ATOM 705 C C . GLY A 1 90 ? 1.725 3.545 11.953 1 95.5 90 GLY A C 1
ATOM 706 O O . GLY A 1 90 ? 0.617 3.57 11.414 1 95.5 90 GLY A O 1
ATOM 707 N N . ALA A 1 91 ? 2.834 3.109 11.383 1 96.5 91 ALA A N 1
ATOM 708 C CA . ALA A 1 91 ? 2.775 2.574 10.023 1 96.5 91 ALA A CA 1
ATOM 709 C C . ALA A 1 91 ? 1.944 1.297 9.969 1 96.5 91 ALA A C 1
ATOM 711 O O . ALA A 1 91 ? 1.157 1.098 9.039 1 96.5 91 ALA A O 1
ATOM 712 N N . THR A 1 92 ? 2.096 0.435 10.977 1 95.81 92 THR A N 1
ATOM 713 C CA . THR A 1 92 ? 1.312 -0.792 11.078 1 95.81 92 THR A CA 1
ATOM 714 C C . THR A 1 92 ? -0.177 -0.477 11.18 1 95.81 92 THR A C 1
ATOM 716 O O . THR A 1 92 ? -0.994 -1.0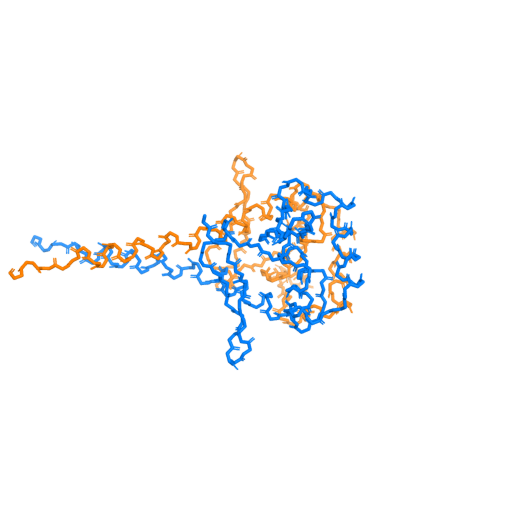85 10.484 1 95.81 92 THR A O 1
ATOM 719 N N . GLN A 1 93 ? -0.499 0.476 11.992 1 95.5 93 GLN A N 1
ATOM 720 C CA . GLN A 1 93 ? -1.895 0.863 12.164 1 95.5 93 GLN A CA 1
ATOM 721 C C . GLN A 1 93 ? -2.48 1.405 10.859 1 95.5 93 GLN A C 1
ATOM 723 O O . GLN A 1 93 ? -3.635 1.126 10.531 1 95.5 93 GLN A O 1
ATOM 728 N N . LEU A 1 94 ? -1.696 2.186 10.125 1 96.88 94 LEU A N 1
ATOM 729 C CA . LEU A 1 94 ? -2.174 2.711 8.852 1 96.88 94 LEU A CA 1
ATOM 730 C C . LEU A 1 94 ? -2.375 1.588 7.836 1 96.88 94 LEU A C 1
ATOM 732 O O . LEU A 1 94 ? -3.379 1.563 7.121 1 96.88 94 LEU A O 1
ATOM 736 N N . ARG A 1 95 ? -1.4 0.639 7.777 1 96.62 95 ARG A N 1
ATOM 737 C CA . ARG A 1 95 ? -1.547 -0.496 6.875 1 96.62 95 ARG A CA 1
ATOM 738 C C . ARG A 1 95 ? -2.799 -1.303 7.203 1 96.62 95 ARG A C 1
ATOM 740 O O . ARG A 1 95 ? -3.51 -1.752 6.305 1 96.62 95 ARG A O 1
ATOM 747 N N . ASP A 1 96 ? -3.088 -1.435 8.453 1 94.5 96 ASP A N 1
ATOM 748 C CA . ASP A 1 96 ? -4.289 -2.15 8.867 1 94.5 96 ASP A CA 1
ATOM 749 C C . ASP A 1 96 ? -5.547 -1.451 8.359 1 94.5 96 ASP A C 1
ATOM 751 O O . ASP A 1 96 ? -6.469 -2.104 7.863 1 94.5 96 ASP A O 1
ATOM 755 N N . ALA A 1 97 ? -5.555 -0.149 8.484 1 94.62 97 ALA A N 1
ATOM 756 C CA . ALA A 1 97 ? -6.699 0.633 8.031 1 94.62 97 ALA A CA 1
ATOM 757 C C . ALA A 1 97 ? -6.867 0.529 6.516 1 94.62 97 ALA A C 1
ATOM 759 O O . ALA A 1 97 ? -7.988 0.43 6.016 1 94.62 97 ALA A O 1
ATOM 760 N N . ILE A 1 98 ? -5.777 0.513 5.816 1 95.44 98 ILE A N 1
ATOM 761 C CA . ILE A 1 98 ? -5.801 0.408 4.359 1 95.44 98 ILE A CA 1
ATOM 762 C C . ILE A 1 98 ? -6.324 -0.966 3.951 1 95.44 98 ILE A C 1
ATOM 764 O O . ILE A 1 98 ? -7.191 -1.073 3.084 1 95.44 98 ILE A O 1
ATOM 768 N N . PHE A 1 99 ? -5.824 -1.998 4.609 1 93.75 99 PHE A N 1
ATOM 769 C CA . PHE A 1 99 ? -6.242 -3.352 4.262 1 93.75 99 PHE A CA 1
ATOM 770 C C . PHE A 1 99 ? -7.707 -3.574 4.617 1 93.75 99 PHE A C 1
ATOM 772 O O . PHE A 1 99 ? -8.414 -4.309 3.922 1 93.75 99 PHE A O 1
ATOM 779 N N . LYS A 1 100 ? -8.172 -2.945 5.711 1 91.56 100 LYS A N 1
ATOM 780 C CA . LYS A 1 100 ? -9.594 -3.02 6.031 1 91.56 100 LYS A CA 1
ATOM 781 C C . LYS A 1 100 ? -10.445 -2.443 4.898 1 91.56 100 LYS A C 1
ATOM 783 O O . LYS A 1 100 ? -11.477 -3.018 4.535 1 91.56 100 LYS A O 1
ATOM 788 N N . ARG A 1 101 ? -9.977 -1.396 4.316 1 90.12 101 ARG A N 1
ATOM 789 C CA . ARG A 1 101 ? -10.68 -0.777 3.197 1 90.12 101 ARG A CA 1
ATOM 790 C C . ARG A 1 101 ? -10.578 -1.641 1.945 1 90.12 101 ARG A C 1
ATOM 792 O O . ARG A 1 101 ? -11.555 -1.787 1.207 1 90.12 101 ARG A O 1
ATOM 799 N N . LEU A 1 102 ? -9.484 -2.221 1.745 1 92.62 102 LEU A N 1
ATOM 800 C CA . LEU A 1 102 ? -9.273 -3.051 0.565 1 92.62 102 LEU A CA 1
ATOM 801 C C . LEU A 1 102 ? -10.125 -4.316 0.633 1 92.62 102 LEU A C 1
ATOM 803 O O . LEU A 1 102 ? -10.672 -4.758 -0.381 1 92.62 102 LEU A O 1
ATOM 807 N N . TYR A 1 103 ? -10.258 -4.855 1.852 1 89.5 103 TYR A N 1
ATOM 808 C CA . TYR A 1 103 ? -11.031 -6.074 2.029 1 89.5 103 TYR A CA 1
ATOM 809 C C . TYR A 1 103 ? -12.523 -5.773 2.047 1 89.5 103 TYR A C 1
ATOM 811 O O . TYR A 1 103 ? -13.336 -6.625 1.681 1 89.5 103 TYR A O 1
ATOM 819 N N . GLY A 1 104 ? -12.898 -4.668 2.625 1 76.31 104 GLY A N 1
ATOM 820 C CA . GLY A 1 104 ? -14.297 -4.273 2.754 1 76.31 104 GLY A CA 1
ATOM 821 C C . GLY A 1 104 ? -14.906 -3.82 1.444 1 76.31 104 GLY A C 1
ATOM 822 O O . GLY A 1 104 ? -16.125 -3.686 1.341 1 76.31 104 GLY A O 1
ATOM 823 N N . ALA A 1 105 ? -14.141 -3.416 0.542 1 59.12 105 ALA A N 1
ATOM 824 C CA . ALA A 1 105 ? -14.672 -3 -0.755 1 59.12 105 ALA A CA 1
ATOM 825 C C . ALA A 1 105 ? -15.57 -4.082 -1.353 1 59.12 105 ALA A C 1
ATOM 827 O O . ALA A 1 105 ? -16.406 -3.793 -2.207 1 59.12 105 ALA A O 1
ATOM 828 N N . LYS A 1 106 ? -15.562 -5.414 -0.813 1 54.53 106 LYS A N 1
ATOM 829 C CA . LYS A 1 106 ? -16.422 -6.504 -1.263 1 54.53 106 LYS A CA 1
ATOM 830 C C . LYS A 1 106 ? -17.891 -6.164 -1.054 1 54.53 106 LYS A C 1
ATOM 832 O O . LYS A 1 106 ? -18.734 -6.484 -1.894 1 54.53 106 LYS A O 1
ATOM 837 N N . GLU A 1 107 ? -18.109 -5.949 0.188 1 47.78 107 GLU A N 1
ATOM 838 C CA . GLU A 1 107 ? -19.453 -6.027 0.771 1 47.78 107 GLU A CA 1
ATOM 839 C C . GLU A 1 107 ? -20.359 -4.941 0.214 1 47.78 107 GLU A C 1
ATOM 841 O O . GLU A 1 107 ? -21.578 -5.082 0.221 1 47.78 107 GLU A O 1
ATOM 846 N N . LYS A 1 108 ? -19.672 -3.996 -0.206 1 47.31 108 LYS A N 1
ATOM 847 C CA . LYS A 1 108 ? -20.625 -2.939 -0.532 1 47.31 108 LYS A CA 1
ATOM 848 C C . LYS A 1 108 ? -21.359 -3.238 -1.84 1 47.31 108 LYS A C 1
ATOM 850 O O . LYS A 1 108 ? -22.453 -2.717 -2.084 1 47.31 108 LYS A O 1
ATOM 855 N N . THR A 1 109 ? -20.672 -3.969 -2.645 1 43.84 109 THR A N 1
ATOM 856 C CA . THR A 1 109 ? -21.359 -4.301 -3.889 1 43.84 109 THR A CA 1
ATOM 857 C C . THR A 1 109 ? -22.484 -5.297 -3.637 1 43.84 109 THR A C 1
ATOM 859 O O . THR A 1 109 ? -23.562 -5.191 -4.234 1 43.84 109 THR A O 1
ATOM 862 N N . ALA A 1 110 ? -22.219 -6.156 -2.695 1 44.56 110 ALA A N 1
ATOM 863 C CA . ALA A 1 110 ? -23.25 -7.164 -2.463 1 44.56 110 ALA A CA 1
ATOM 864 C C . ALA A 1 110 ? -24.516 -6.535 -1.88 1 44.56 110 ALA A C 1
ATOM 866 O O . ALA A 1 110 ? -25.625 -6.926 -2.23 1 44.56 110 ALA A O 1
ATOM 867 N N . ILE A 1 111 ? -24.344 -5.527 -1.147 1 47.22 111 ILE A N 1
ATOM 868 C CA . ILE A 1 111 ? -25.5 -4.922 -0.495 1 47.22 111 ILE A CA 1
ATOM 869 C C . ILE A 1 111 ? -26.328 -4.148 -1.521 1 47.22 111 ILE A C 1
ATOM 871 O O . ILE A 1 111 ? -27.562 -4.191 -1.496 1 47.22 111 ILE A O 1
ATOM 875 N N . VAL A 1 112 ? -25.609 -3.641 -2.449 1 47.69 112 VAL A N 1
ATOM 876 C CA . VAL A 1 112 ? -26.312 -2.877 -3.477 1 47.69 112 VAL A CA 1
ATOM 877 C C . VAL A 1 112 ? -27.156 -3.818 -4.34 1 47.69 112 VAL A C 1
ATOM 879 O O . VAL A 1 112 ? -28.312 -3.527 -4.641 1 47.69 112 VAL A O 1
ATOM 882 N N . LEU A 1 113 ? -26.516 -4.914 -4.59 1 47.91 113 LEU A N 1
ATOM 883 C CA . LEU A 1 113 ? -27.234 -5.863 -5.438 1 47.91 113 LEU A CA 1
ATOM 884 C C . LEU A 1 113 ? -28.438 -6.453 -4.699 1 47.91 113 LEU A C 1
ATOM 886 O O . LEU A 1 113 ? -29.5 -6.652 -5.289 1 47.91 113 LEU A O 1
ATOM 890 N N . GLN A 1 114 ? -28.172 -6.684 -3.492 1 51.41 114 GLN A N 1
ATOM 891 C CA . GLN A 1 114 ? -29.281 -7.242 -2.719 1 51.41 114 GLN A CA 1
ATOM 892 C C . GLN A 1 114 ? -30.422 -6.23 -2.574 1 51.41 114 GLN A C 1
ATOM 894 O O . GLN A 1 114 ? -31.594 -6.598 -2.631 1 51.41 114 GLN A O 1
ATOM 899 N N . LEU A 1 115 ? -29.953 -4.996 -2.533 1 49.03 115 LEU A N 1
ATOM 900 C CA . LEU A 1 115 ? -30.953 -3.947 -2.377 1 49.03 115 LEU A CA 1
ATOM 901 C C . LEU A 1 115 ? -31.656 -3.664 -3.701 1 49.03 115 LEU A C 1
ATOM 903 O O . LEU A 1 115 ? -32.844 -3.379 -3.725 1 49.03 115 LEU A O 1
ATOM 907 N N . TYR A 1 116 ? -30.891 -3.83 -4.734 1 48.34 116 TYR A N 1
ATOM 908 C CA . TYR A 1 116 ? -31.516 -3.654 -6.043 1 48.34 116 TYR A CA 1
ATOM 909 C C . TYR A 1 116 ? -32.375 -4.855 -6.398 1 48.34 116 TYR A C 1
ATOM 911 O O . TYR A 1 116 ? -33.438 -4.707 -7.02 1 48.34 116 TYR A O 1
ATOM 919 N N . GLY A 1 117 ? -31.781 -6.02 -6.246 1 46.41 117 GLY A N 1
ATOM 920 C CA . GLY A 1 117 ? -32.531 -7.215 -6.613 1 46.41 117 GLY A CA 1
ATOM 921 C C . GLY A 1 117 ? -33.781 -7.43 -5.77 1 46.41 117 GLY A C 1
ATOM 922 O O . GLY A 1 117 ? -34.656 -8.203 -6.141 1 46.41 117 GLY A O 1
ATOM 923 N N . GLY A 1 118 ? -33.719 -6.914 -4.586 1 42.5 118 GLY A N 1
ATOM 924 C CA . GLY A 1 118 ? -34.938 -7.074 -3.818 1 42.5 118 GLY A CA 1
ATOM 925 C C . GLY A 1 118 ? -36.125 -6.379 -4.449 1 42.5 118 GLY A C 1
ATOM 926 O O . GLY A 1 118 ? -37.25 -6.512 -3.963 1 42.5 118 GLY A O 1
ATOM 927 N N . THR A 1 119 ? -35.875 -5.312 -5.227 1 38.44 119 THR A N 1
ATOM 928 C CA . THR A 1 119 ? -37.094 -4.672 -5.734 1 38.44 119 THR A CA 1
ATOM 929 C C . THR A 1 119 ? -37.656 -5.449 -6.918 1 38.44 119 THR A C 1
ATOM 931 O O . THR A 1 119 ? -38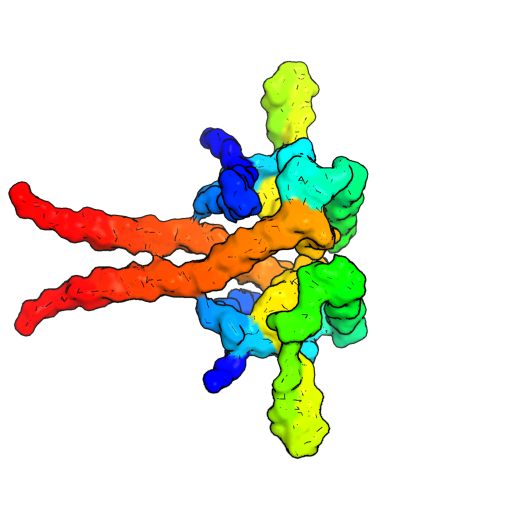.5 -4.941 -7.656 1 38.44 119 THR A O 1
ATOM 934 N N . ASN A 1 120 ? -37.344 -6.652 -7.332 1 36.59 120 ASN A N 1
ATOM 935 C CA . ASN A 1 120 ? -38.25 -7.344 -8.242 1 36.59 120 ASN A CA 1
ATOM 936 C C . ASN A 1 120 ? -39.625 -7.504 -7.637 1 36.59 120 ASN A C 1
ATOM 938 O O . ASN A 1 120 ? -39.781 -8.023 -6.531 1 36.59 120 ASN A O 1
ATOM 942 N N . TYR A 1 121 ? -40.781 -6.609 -8.094 1 34.62 121 TYR A N 1
ATOM 943 C CA . TYR A 1 121 ? -42.25 -6.68 -8.148 1 34.62 121 TYR A CA 1
ATOM 944 C C . TYR A 1 121 ? -42.688 -8.062 -8.578 1 34.62 121 TYR A C 1
ATOM 946 O O . TYR A 1 121 ? -42.062 -8.695 -9.438 1 34.62 121 TYR A O 1
ATOM 954 N N . PHE A 1 122 ? -43.531 -8.852 -7.832 1 31.2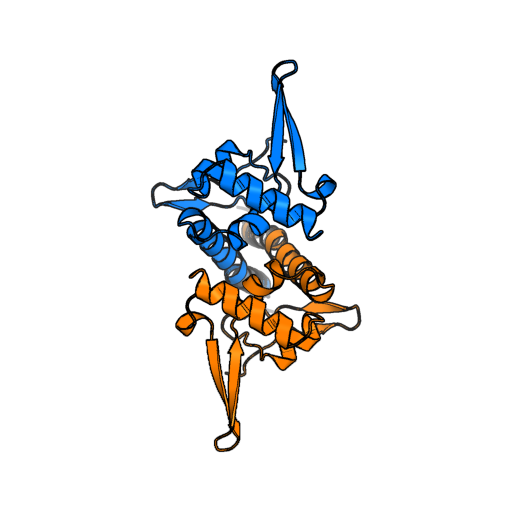2 122 PHE A N 1
ATOM 955 C CA . PHE A 1 122 ? -44.562 -9.859 -8.039 1 31.22 122 PHE A CA 1
ATOM 956 C C . PHE A 1 122 ? -45.438 -9.516 -9.242 1 31.22 122 PHE A C 1
ATOM 958 O O . PHE A 1 122 ? -45.969 -8.406 -9.344 1 31.22 122 PHE A O 1
ATOM 965 N N . SER A 1 123 ? -45.125 -9.906 -10.531 1 23.72 123 SER A N 1
ATOM 966 C CA . SER A 1 123 ? -46.344 -10.281 -11.25 1 23.72 123 SER A CA 1
ATOM 967 C C . SER A 1 123 ? -47.094 -11.406 -10.531 1 23.72 123 SER A C 1
ATOM 969 O O . SER A 1 123 ? -46.469 -12.273 -9.922 1 23.72 123 SER A O 1
ATOM 971 N N . MET B 1 1 ? -11.453 -24.625 -1.723 1 61.41 1 MET B N 1
ATOM 972 C CA . MET B 1 1 ? -11.734 -23.406 -2.471 1 61.41 1 MET B CA 1
ATOM 973 C C . MET B 1 1 ? -10.531 -23 -3.314 1 61.41 1 MET B C 1
ATOM 975 O O . MET B 1 1 ? -9.383 -23.125 -2.875 1 61.41 1 MET B O 1
ATOM 979 N N . LYS B 1 2 ? -10.805 -22.812 -4.617 1 82.31 2 LYS B N 1
ATOM 980 C CA . LYS B 1 2 ? -9.727 -22.609 -5.586 1 82.31 2 LYS B CA 1
ATOM 981 C C . LYS B 1 2 ? -9.062 -21.25 -5.398 1 82.31 2 LYS B C 1
ATOM 983 O O . LYS B 1 2 ? -9.727 -20.266 -5.082 1 82.31 2 LYS B O 1
ATOM 988 N N . ARG B 1 3 ? -7.684 -21.312 -5.277 1 90.38 3 ARG B N 1
ATOM 989 C CA . ARG B 1 3 ? -6.95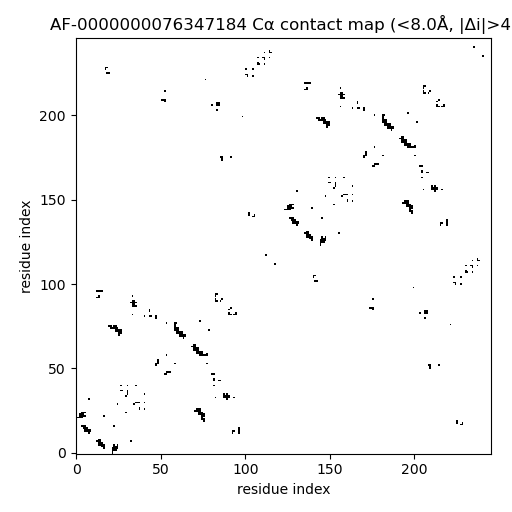7 -20.047 -5.117 1 90.38 3 ARG B CA 1
ATOM 990 C C . ARG B 1 3 ? -7.137 -19.156 -6.336 1 90.38 3 ARG B C 1
ATOM 992 O O . ARG B 1 3 ? -7.277 -19.641 -7.457 1 90.38 3 ARG B O 1
ATOM 999 N N . THR B 1 4 ? -7.344 -17.859 -6.168 1 93.88 4 THR B N 1
ATOM 1000 C CA . THR B 1 4 ? -7.457 -16.875 -7.234 1 93.88 4 THR B CA 1
ATOM 1001 C C . THR B 1 4 ? -6.16 -16.078 -7.379 1 93.88 4 THR B C 1
ATOM 1003 O O . THR B 1 4 ? -5.328 -16.062 -6.465 1 93.88 4 THR B O 1
ATOM 1006 N N . ILE B 1 5 ? -5.988 -15.562 -8.539 1 95.75 5 ILE B N 1
ATOM 1007 C CA . ILE B 1 5 ? -4.801 -14.758 -8.789 1 95.75 5 ILE B CA 1
ATOM 1008 C C . ILE B 1 5 ? -5.199 -13.438 -9.445 1 95.75 5 ILE B C 1
ATOM 1010 O O . ILE B 1 5 ? -6.332 -13.289 -9.922 1 95.75 5 ILE B O 1
ATOM 1014 N N . ILE B 1 6 ? -4.301 -12.461 -9.43 1 96.5 6 ILE B N 1
ATOM 1015 C CA . ILE B 1 6 ? -4.473 -11.227 -10.188 1 96.5 6 ILE B CA 1
ATOM 1016 C C . ILE B 1 6 ? -4.23 -11.5 -11.672 1 96.5 6 ILE B C 1
ATOM 1018 O O . ILE B 1 6 ? -3.254 -12.148 -12.039 1 96.5 6 ILE B O 1
ATOM 1022 N N . THR B 1 7 ? -5.113 -11.047 -12.445 1 92.5 7 THR B N 1
ATOM 1023 C CA . THR B 1 7 ? -4.996 -11.312 -13.867 1 92.5 7 THR B CA 1
ATOM 1024 C C . THR B 1 7 ? -4.777 -10.016 -14.648 1 92.5 7 THR B C 1
ATOM 1026 O O . THR B 1 7 ? -5.117 -8.93 -14.164 1 92.5 7 THR B O 1
ATOM 1029 N N . VAL B 1 8 ? -4.09 -10.141 -15.727 1 86.5 8 VAL B N 1
ATOM 1030 C CA . VAL B 1 8 ? -3.824 -9.016 -16.609 1 86.5 8 VAL B CA 1
ATOM 1031 C C . VAL B 1 8 ? -4.754 -9.07 -17.812 1 86.5 8 VAL B C 1
ATOM 1033 O O . VAL B 1 8 ? -4.762 -10.062 -18.547 1 86.5 8 VAL B O 1
ATOM 1036 N N . GLY B 1 9 ? -5.574 -8.062 -17.938 1 81.94 9 GLY B N 1
ATOM 1037 C CA . GLY B 1 9 ? -6.477 -8.008 -19.078 1 81.94 9 GLY B CA 1
ATOM 1038 C C . GLY B 1 9 ? -5.77 -7.68 -20.375 1 81.94 9 GLY B C 1
ATOM 1039 O O . GLY B 1 9 ? -4.562 -7.43 -20.391 1 81.94 9 GLY B O 1
ATOM 1040 N N . GLY B 1 10 ? -6.582 -7.816 -21.516 1 76.31 10 GLY B N 1
ATOM 1041 C CA . GLY B 1 10 ? -6.074 -7.539 -22.844 1 76.31 10 GLY B CA 1
ATOM 1042 C C . GLY B 1 10 ? -5.523 -6.133 -23 1 76.31 10 GLY B C 1
ATOM 1043 O O . GLY B 1 10 ? -4.625 -5.895 -23.797 1 76.31 10 GLY B O 1
ATOM 1044 N N . ASN B 1 11 ? -5.961 -5.203 -22.188 1 82 11 ASN B N 1
ATOM 1045 C CA . ASN B 1 11 ? -5.516 -3.812 -22.25 1 82 11 ASN B CA 1
ATOM 1046 C C . ASN B 1 11 ? -4.355 -3.549 -21.297 1 82 11 ASN B C 1
ATOM 1048 O O . ASN B 1 11 ? -3.898 -2.41 -21.172 1 82 11 ASN B O 1
ATOM 1052 N N . GLY B 1 12 ? -3.893 -4.613 -20.609 1 80.31 12 GLY B N 1
ATOM 1053 C CA . GLY B 1 12 ? -2.787 -4.465 -19.672 1 80.31 12 GLY B CA 1
ATOM 1054 C C . GLY B 1 12 ? -3.23 -4.086 -18.281 1 80.31 12 GLY B C 1
ATOM 1055 O O . GLY B 1 12 ? -2.404 -3.947 -17.375 1 80.31 12 GLY B O 1
ATOM 1056 N N . MET B 1 13 ? -4.555 -3.996 -18.203 1 87.12 13 MET B N 1
ATOM 1057 C CA . MET B 1 13 ? -5.078 -3.605 -16.891 1 87.12 13 MET B CA 1
ATOM 1058 C C . MET B 1 13 ? -5.18 -4.812 -15.961 1 87.12 13 MET B C 1
ATOM 1060 O O . MET B 1 13 ? -5.609 -5.887 -16.375 1 87.12 13 MET B O 1
ATOM 1064 N N . LEU B 1 14 ? -4.652 -4.578 -14.75 1 93.62 14 LEU B N 1
ATOM 1065 C CA . LEU B 1 14 ? -4.699 -5.656 -13.773 1 93.62 14 LEU B CA 1
ATOM 1066 C C . LEU B 1 14 ? -6.07 -5.734 -13.109 1 93.62 14 LEU B C 1
ATOM 1068 O O . LEU B 1 14 ? -6.695 -4.703 -12.852 1 93.62 14 LEU B O 1
ATOM 1072 N N . SER B 1 15 ? -6.512 -6.957 -12.969 1 91.94 15 SER B N 1
ATOM 1073 C CA . SER B 1 15 ? -7.777 -7.211 -12.281 1 91.94 15 SER B CA 1
ATOM 1074 C C . SER B 1 15 ? -7.555 -7.949 -10.969 1 91.94 15 SER B C 1
ATOM 1076 O O . SER B 1 15 ? -7.117 -9.102 -10.961 1 91.94 15 SER B O 1
ATOM 1078 N N . ILE B 1 16 ? -7.902 -7.27 -9.898 1 94 16 ILE B N 1
ATOM 1079 C CA . ILE B 1 16 ? -7.781 -7.855 -8.57 1 94 16 ILE B CA 1
ATOM 1080 C C . ILE B 1 16 ? -9.109 -8.492 -8.164 1 94 16 ILE B C 1
ATOM 1082 O O . ILE B 1 16 ? -10.156 -7.852 -8.219 1 94 16 ILE B O 1
ATOM 1086 N N . PRO B 1 17 ? -9.031 -9.719 -7.809 1 93.06 17 PRO B N 1
ATOM 1087 C CA . PRO B 1 17 ? -10.289 -10.375 -7.445 1 93.06 17 PRO B CA 1
ATOM 1088 C C . PRO B 1 17 ? -10.953 -9.75 -6.219 1 93.06 17 PRO B C 1
ATOM 1090 O O . PRO B 1 17 ? -10.273 -9.172 -5.371 1 93.06 17 PRO B O 1
ATOM 1093 N N . SER B 1 18 ? -12.289 -9.883 -6.156 1 88.38 18 SER B N 1
ATOM 1094 C CA . SER B 1 18 ? -13.047 -9.328 -5.047 1 88.38 18 SER B CA 1
ATOM 1095 C C . SER B 1 18 ? -12.758 -10.078 -3.748 1 88.38 18 SER B C 1
ATOM 1097 O O . SER B 1 18 ? -12.656 -9.469 -2.684 1 88.38 18 SER B O 1
ATOM 1099 N N . ASN B 1 19 ? -12.617 -11.422 -3.891 1 91 19 ASN B N 1
ATOM 1100 C CA . ASN B 1 19 ? -12.312 -12.219 -2.707 1 91 19 ASN B CA 1
ATOM 1101 C C . ASN B 1 19 ? -10.805 -12.281 -2.445 1 91 19 ASN B C 1
ATOM 1103 O O . ASN B 1 19 ? -10.125 -13.188 -2.916 1 91 19 ASN B O 1
ATOM 1107 N N . LEU B 1 20 ? -10.344 -11.422 -1.636 1 94.06 20 LEU B N 1
ATOM 1108 C CA . LEU B 1 20 ? -8.914 -11.25 -1.406 1 94.06 20 LEU B CA 1
ATOM 1109 C C . LEU B 1 20 ? -8.383 -12.328 -0.469 1 94.06 20 LEU B C 1
ATOM 1111 O O . LEU B 1 20 ? -7.18 -12.594 -0.444 1 94.06 20 LEU B O 1
ATOM 1115 N N . GLU B 1 21 ? -9.258 -12.977 0.294 1 91.06 21 GLU B N 1
ATOM 1116 C CA . GLU B 1 21 ? -8.844 -14.016 1.226 1 91.06 21 GLU B CA 1
ATOM 1117 C C . GLU B 1 21 ? -8.312 -15.234 0.483 1 91.06 21 GLU B C 1
ATOM 1119 O O . GLU B 1 21 ? -7.484 -15.984 1.016 1 91.06 21 GLU B O 1
ATOM 1124 N N . ASN B 1 22 ? -8.734 -15.359 -0.767 1 94 22 ASN B N 1
ATOM 1125 C CA . ASN B 1 22 ? -8.336 -16.531 -1.544 1 94 22 ASN B CA 1
ATOM 1126 C C . ASN B 1 22 ? -7.293 -16.172 -2.6 1 94 22 ASN B C 1
ATOM 1128 O O . ASN B 1 22 ? -6.977 -16.984 -3.469 1 94 22 ASN B O 1
ATOM 1132 N N . LEU B 1 23 ? -6.844 -14.984 -2.52 1 96.62 23 LEU B N 1
ATOM 1133 C CA . LEU B 1 23 ? -5.828 -14.531 -3.465 1 96.62 23 LEU B CA 1
ATOM 1134 C C . LEU B 1 23 ? -4.434 -14.938 -3.004 1 96.62 23 LEU B C 1
ATOM 1136 O O . LEU B 1 23 ? -3.979 -14.508 -1.941 1 96.62 23 LEU B O 1
ATOM 1140 N N . TRP B 1 24 ? -3.762 -15.852 -3.777 1 97.44 24 TRP B N 1
ATOM 1141 C CA . TRP B 1 24 ? -2.41 -16.328 -3.514 1 97.44 24 TRP B CA 1
ATOM 1142 C C . TRP B 1 24 ? -1.622 -16.484 -4.812 1 97.44 24 TRP B C 1
ATOM 1144 O O . TRP B 1 24 ? -2.109 -17.078 -5.777 1 97.44 24 TRP B O 1
ATOM 1154 N N . MET B 1 25 ? -0.432 -16 -4.844 1 97.81 25 MET B N 1
ATOM 1155 C CA . MET B 1 25 ? 0.339 -16.078 -6.082 1 97.81 25 MET B CA 1
ATOM 1156 C C . MET B 1 25 ? 1.723 -16.672 -5.828 1 97.81 25 MET B C 1
ATOM 1158 O O . MET B 1 25 ? 2.324 -16.422 -4.781 1 97.81 25 MET B O 1
ATOM 1162 N N . SER B 1 26 ? 2.209 -17.375 -6.809 1 97.38 26 SER B N 1
ATOM 1163 C CA . SER B 1 26 ? 3.539 -17.969 -6.727 1 97.38 26 SER B CA 1
ATOM 1164 C C . SER B 1 26 ? 4.613 -16.984 -7.16 1 97.38 26 SER B C 1
ATOM 1166 O O . SER B 1 26 ? 4.305 -15.922 -7.715 1 97.38 26 SER B O 1
ATOM 1168 N N . GLU B 1 27 ? 5.844 -17.359 -6.867 1 97.5 27 GLU B N 1
ATOM 1169 C CA . GLU B 1 27 ? 6.977 -16.531 -7.297 1 97.5 27 GLU B CA 1
ATOM 1170 C C . GLU B 1 27 ? 6.949 -16.297 -8.805 1 97.5 27 GLU B C 1
ATOM 1172 O O . GLU B 1 27 ? 7.148 -15.18 -9.266 1 97.5 27 GLU B O 1
ATOM 1177 N N . SER B 1 28 ? 6.699 -17.422 -9.586 1 96.94 28 SER B N 1
ATOM 1178 C CA . SER B 1 28 ? 6.699 -17.312 -11.047 1 96.94 28 SER B CA 1
ATOM 1179 C C . SER B 1 28 ? 5.59 -16.391 -11.531 1 96.94 28 SER B C 1
ATOM 1181 O O . SER B 1 28 ? 5.793 -15.609 -12.469 1 96.94 28 SER B O 1
ATOM 1183 N N . GLU B 1 29 ? 4.465 -16.422 -10.883 1 97.06 29 GLU B N 1
ATOM 1184 C CA . GLU B 1 29 ? 3.34 -15.555 -11.234 1 97.06 29 GLU B CA 1
ATOM 1185 C C . GLU B 1 29 ? 3.652 -14.094 -10.938 1 97.06 29 GLU B C 1
ATOM 1187 O O . GLU B 1 29 ? 3.316 -13.211 -11.727 1 97.06 29 GLU B O 1
ATOM 1192 N N . LEU B 1 30 ? 4.324 -13.836 -9.859 1 98.19 30 LEU B N 1
ATOM 1193 C CA . LEU B 1 30 ? 4.691 -12.477 -9.461 1 98.19 30 LEU B CA 1
ATOM 1194 C C . LEU B 1 30 ? 5.762 -11.914 -10.383 1 98.19 30 LEU B C 1
ATOM 1196 O O . LEU B 1 30 ? 5.684 -10.758 -10.797 1 98.19 30 LEU B O 1
ATOM 1200 N N . VAL B 1 31 ? 6.727 -12.75 -10.711 1 98.19 31 VAL B N 1
ATOM 1201 C CA . VAL B 1 31 ? 7.789 -12.336 -11.617 1 98.19 31 VAL B CA 1
ATOM 1202 C C . VAL B 1 31 ? 7.188 -11.883 -12.945 1 98.19 31 VAL B C 1
ATOM 1204 O O . VAL B 1 31 ? 7.582 -10.852 -13.492 1 98.19 31 VAL B O 1
ATOM 1207 N N . ASP B 1 32 ? 6.25 -12.664 -13.438 1 96.38 32 ASP B N 1
ATOM 1208 C CA . ASP B 1 32 ? 5.609 -12.359 -14.711 1 96.38 32 ASP B CA 1
ATOM 1209 C C . ASP B 1 32 ? 4.773 -11.086 -14.617 1 96.38 32 ASP B C 1
ATOM 1211 O O . ASP B 1 32 ? 4.875 -10.203 -15.477 1 96.38 32 ASP B O 1
ATOM 1215 N N . MET B 1 33 ? 4.004 -10.945 -13.57 1 96.62 33 MET B N 1
ATOM 1216 C CA . MET B 1 33 ? 3.074 -9.828 -13.422 1 96.62 33 MET B CA 1
ATOM 1217 C C . MET B 1 33 ? 3.824 -8.523 -13.148 1 96.62 33 MET B C 1
ATOM 1219 O O . MET B 1 33 ? 3.482 -7.477 -13.695 1 96.62 33 MET B O 1
ATOM 1223 N N . LEU B 1 34 ? 4.891 -8.633 -12.305 1 97.12 34 LEU B N 1
ATOM 1224 C CA . LEU B 1 34 ? 5.57 -7.438 -11.828 1 97.12 34 LEU B CA 1
ATOM 1225 C C . LEU B 1 34 ? 6.727 -7.062 -12.75 1 97.12 34 LEU B C 1
ATOM 1227 O O . LEU B 1 34 ? 7.371 -6.031 -12.555 1 97.12 34 LEU B O 1
ATOM 1231 N N . TYR B 1 35 ? 6.973 -7.887 -13.766 1 96.44 35 TYR B N 1
ATOM 1232 C CA . TYR B 1 35 ? 8.047 -7.629 -14.711 1 96.44 35 TYR B CA 1
ATOM 1233 C C . TYR B 1 35 ? 9.367 -7.383 -13.992 1 96.44 35 TYR B C 1
ATOM 1235 O O . TYR B 1 35 ? 10.031 -6.371 -14.234 1 96.44 35 TYR B O 1
ATOM 1243 N N . VAL B 1 36 ? 9.711 -8.344 -13.109 1 97.81 36 VAL B N 1
ATOM 1244 C CA . VAL B 1 36 ? 10.961 -8.305 -12.359 1 97.81 36 VAL B CA 1
ATOM 1245 C C . VAL B 1 36 ? 11.664 -9.656 -12.469 1 97.81 36 VAL B C 1
ATOM 1247 O O . VAL B 1 36 ? 11.055 -10.656 -12.852 1 97.81 36 VAL B O 1
ATOM 1250 N N . THR B 1 37 ? 12.984 -9.664 -12.203 1 98.12 37 THR B N 1
ATOM 1251 C CA . THR B 1 37 ? 13.703 -10.93 -12.156 1 98.12 37 THR B CA 1
ATOM 1252 C C . THR B 1 37 ? 13.43 -11.656 -10.844 1 98.12 37 THR B C 1
ATOM 1254 O O . THR B 1 37 ? 13.117 -11.031 -9.828 1 98.12 37 THR B O 1
ATOM 1257 N N . ALA B 1 38 ? 13.562 -12.945 -10.859 1 98 38 ALA B N 1
ATOM 1258 C CA . ALA B 1 38 ? 13.344 -13.75 -9.664 1 98 38 ALA B CA 1
ATOM 1259 C C . ALA B 1 38 ? 14.281 -13.328 -8.531 1 98 38 ALA B C 1
ATOM 1261 O O . ALA B 1 38 ? 13.852 -13.164 -7.391 1 98 38 ALA B O 1
ATOM 1262 N N . PRO B 1 39 ? 15.586 -13.086 -8.82 1 98.38 39 PRO B N 1
ATOM 1263 C CA . PRO B 1 39 ? 16.484 -12.648 -7.746 1 98.38 39 PRO B CA 1
ATOM 1264 C C . PRO B 1 39 ? 16.062 -11.328 -7.113 1 98.38 39 PRO B C 1
ATOM 1266 O O . PRO B 1 39 ? 16.125 -11.18 -5.891 1 98.38 39 PRO B O 1
ATOM 1269 N N . LYS B 1 40 ? 15.539 -10.414 -7.863 1 98.25 40 LYS B N 1
ATOM 1270 C CA . LYS B 1 40 ? 15.094 -9.125 -7.332 1 98.25 40 LYS B CA 1
ATOM 1271 C C . LYS B 1 40 ? 13.852 -9.297 -6.461 1 98.25 40 LYS B C 1
ATOM 1273 O O . LYS B 1 40 ? 13.766 -8.719 -5.375 1 98.25 40 LYS B O 1
ATOM 1278 N N . LEU B 1 41 ? 12.945 -10.07 -6.941 1 98.5 41 LEU B N 1
ATOM 1279 C CA . LEU B 1 41 ? 11.734 -10.352 -6.172 1 98.5 41 LEU B CA 1
ATOM 1280 C C . LEU B 1 41 ? 12.078 -10.992 -4.836 1 98.5 41 LEU B C 1
ATOM 1282 O O . LEU B 1 41 ? 11.562 -10.586 -3.793 1 98.5 41 LEU B O 1
ATOM 1286 N N . LYS B 1 42 ? 12.969 -11.922 -4.859 1 97.94 42 LYS B N 1
ATOM 1287 C CA . LYS B 1 42 ? 13.359 -12.625 -3.643 1 97.94 42 LYS B CA 1
ATOM 1288 C C . LYS B 1 42 ? 14.039 -11.688 -2.654 1 97.94 42 LYS B C 1
ATOM 1290 O O . LYS B 1 42 ? 13.82 -11.781 -1.445 1 97.94 42 LYS B O 1
ATOM 1295 N N . ALA B 1 43 ? 14.852 -10.852 -3.189 1 98.19 43 ALA B N 1
ATOM 1296 C CA . ALA B 1 43 ? 15.531 -9.883 -2.34 1 98.19 43 ALA B CA 1
ATOM 1297 C C . ALA B 1 43 ? 14.531 -8.969 -1.635 1 98.19 43 ALA B C 1
ATOM 1299 O O . ALA B 1 43 ? 14.688 -8.664 -0.451 1 98.19 43 ALA B O 1
ATOM 1300 N N . VAL B 1 44 ? 13.555 -8.492 -2.398 1 97.81 44 VAL B N 1
ATOM 1301 C CA . VAL B 1 44 ? 12.523 -7.629 -1.845 1 97.81 44 VAL B CA 1
ATOM 1302 C C . VAL B 1 44 ? 11.75 -8.367 -0.753 1 97.81 44 VAL B C 1
ATOM 1304 O O . VAL B 1 44 ? 11.555 -7.836 0.342 1 97.81 44 VAL B O 1
ATOM 1307 N N . ILE B 1 45 ? 11.359 -9.617 -1.003 1 97.62 45 ILE B N 1
ATOM 1308 C CA . ILE B 1 45 ? 10.617 -10.438 -0.057 1 97.62 45 ILE B CA 1
ATOM 1309 C C . ILE B 1 45 ? 11.438 -10.633 1.216 1 97.62 45 ILE B C 1
ATOM 1311 O O . ILE B 1 45 ? 10.922 -10.477 2.324 1 97.62 45 ILE B O 1
ATOM 1315 N N . ARG B 1 46 ? 12.688 -10.914 1.03 1 96.81 46 ARG B N 1
ATOM 1316 C CA . ARG B 1 46 ? 13.578 -11.102 2.17 1 96.81 46 ARG B CA 1
ATOM 1317 C C . ARG B 1 46 ? 13.664 -9.836 3.014 1 96.81 46 ARG B C 1
ATOM 1319 O O . ARG B 1 46 ? 13.68 -9.898 4.246 1 96.81 46 ARG B O 1
ATOM 1326 N N . ALA B 1 47 ? 13.781 -8.703 2.35 1 96.75 47 ALA B N 1
ATOM 1327 C CA . ALA B 1 47 ? 13.875 -7.43 3.061 1 96.75 47 ALA B CA 1
ATOM 1328 C C . ALA B 1 47 ? 12.617 -7.176 3.891 1 96.75 47 ALA B C 1
ATOM 1330 O O . ALA B 1 47 ? 12.703 -6.73 5.035 1 96.75 47 ALA B O 1
ATOM 1331 N N . ILE B 1 48 ? 11.453 -7.504 3.338 1 96.94 48 ILE B N 1
ATOM 1332 C CA . ILE B 1 48 ? 10.18 -7.305 4.016 1 96.94 48 ILE B CA 1
ATOM 1333 C C . ILE B 1 48 ? 10.125 -8.164 5.281 1 96.94 48 ILE B C 1
ATOM 1335 O O . ILE B 1 48 ? 9.719 -7.684 6.344 1 96.94 48 ILE B O 1
ATOM 1339 N N . TYR B 1 49 ? 10.633 -9.367 5.207 1 96.25 49 TYR B N 1
ATOM 1340 C CA . TYR B 1 49 ? 10.656 -10.25 6.367 1 96.25 49 TYR B CA 1
ATOM 1341 C C . TYR B 1 49 ? 11.672 -9.773 7.398 1 96.25 49 TYR B C 1
ATOM 1343 O O . TYR B 1 49 ? 11.383 -9.75 8.594 1 96.25 49 TYR B O 1
ATOM 1351 N N . LYS B 1 50 ? 12.805 -9.398 6.926 1 96.06 50 LYS B N 1
ATOM 1352 C CA . LYS B 1 50 ? 13.883 -8.977 7.809 1 96.06 50 LYS B CA 1
ATOM 1353 C C . LYS B 1 50 ? 13.484 -7.742 8.609 1 96.06 50 LYS B C 1
ATOM 1355 O O . LYS B 1 50 ? 13.828 -7.621 9.789 1 96.06 50 LYS B O 1
ATOM 1360 N N . GLU B 1 51 ? 12.719 -6.836 7.996 1 95.12 51 GLU B N 1
ATOM 1361 C CA . GLU B 1 51 ? 12.281 -5.594 8.633 1 95.12 51 GLU B CA 1
ATOM 1362 C C . GLU B 1 51 ? 11.156 -5.852 9.633 1 95.12 51 GLU B C 1
ATOM 1364 O O . GLU B 1 51 ? 10.852 -4.996 10.461 1 95.12 51 GLU B O 1
ATOM 1369 N N . GLY B 1 52 ? 10.523 -7.012 9.578 1 93.31 52 GLY B N 1
ATOM 1370 C CA . GLY B 1 52 ? 9.461 -7.371 10.5 1 93.31 52 GLY B CA 1
ATOM 1371 C C . GLY B 1 52 ? 8.125 -6.738 10.148 1 93.31 52 GLY B C 1
ATOM 1372 O O . GLY B 1 52 ? 7.254 -6.605 11.008 1 93.31 52 GLY B O 1
ATOM 1373 N N . MET B 1 53 ? 7.965 -6.297 8.891 1 91.75 53 MET B N 1
ATOM 1374 C CA . MET B 1 53 ? 6.707 -5.695 8.453 1 91.75 53 MET B CA 1
ATOM 1375 C C . MET B 1 53 ? 5.582 -6.723 8.445 1 91.75 53 MET B C 1
ATOM 1377 O O . MET B 1 53 ? 4.469 -6.438 8.891 1 91.75 53 MET B O 1
ATOM 1381 N N . LEU B 1 54 ? 5.926 -7.848 7.961 1 93.31 54 LEU B N 1
ATOM 1382 C CA . LEU B 1 54 ? 4.98 -8.953 7.855 1 93.31 54 LEU B CA 1
ATOM 1383 C C . LEU B 1 54 ? 5.586 -10.242 8.398 1 93.31 54 LEU B C 1
ATOM 1385 O O . LEU B 1 54 ? 6.801 -10.445 8.312 1 93.31 54 LEU B O 1
ATOM 1389 N N . SER B 1 55 ? 4.719 -11.031 8.883 1 92.25 55 SER B N 1
ATOM 1390 C CA . SER B 1 55 ? 5.133 -12.359 9.336 1 92.25 55 SER B CA 1
ATOM 1391 C C . SER B 1 55 ? 4.891 -13.414 8.266 1 92.25 55 SER B C 1
ATOM 1393 O O . SER B 1 55 ? 3.805 -13.477 7.688 1 92.25 55 SER B O 1
ATOM 1395 N N . MET B 1 56 ? 5.941 -14.227 8.055 1 90.75 56 MET B N 1
ATOM 1396 C CA . MET B 1 56 ? 5.883 -15.266 7.035 1 90.75 56 MET B CA 1
ATOM 1397 C C . MET B 1 56 ? 4.672 -16.172 7.242 1 90.75 56 MET B C 1
ATOM 1399 O O . MET B 1 56 ? 4 -16.547 6.281 1 90.75 56 MET B O 1
ATOM 1403 N N . LEU B 1 57 ? 4.32 -16.422 8.445 1 89.5 57 LEU B N 1
ATOM 1404 C CA . LEU B 1 57 ? 3.27 -17.359 8.812 1 89.5 57 LEU B CA 1
ATOM 1405 C C . LEU B 1 57 ? 1.9 -16.844 8.391 1 89.5 57 LEU B C 1
ATOM 1407 O O . LEU B 1 57 ? 0.989 -17.625 8.117 1 89.5 57 LEU B O 1
ATOM 1411 N N . GLU B 1 58 ? 1.776 -15.508 8.242 1 90.69 58 GLU B N 1
ATOM 1412 C CA . GLU B 1 58 ? 0.472 -14.906 7.988 1 90.69 58 GLU B CA 1
ATOM 1413 C C . GLU B 1 58 ? 0.258 -14.648 6.5 1 90.69 58 GLU B C 1
ATOM 1415 O O . GLU B 1 58 ? -0.881 -14.602 6.027 1 90.69 58 GLU B O 1
ATOM 1420 N N . VAL B 1 59 ? 1.388 -14.578 5.789 1 95.19 59 VAL B N 1
ATOM 1421 C CA . VAL B 1 59 ? 1.213 -14.047 4.441 1 95.19 59 VAL B CA 1
ATOM 1422 C C . VAL B 1 59 ? 1.835 -15.008 3.426 1 95.19 59 VAL B C 1
ATOM 1424 O O . VAL B 1 59 ? 1.972 -14.672 2.248 1 95.19 59 VAL B O 1
ATOM 1427 N N . GLN B 1 60 ? 2.275 -16.234 3.891 1 96.38 60 GLN B N 1
ATOM 1428 C CA . GLN B 1 60 ? 2.873 -17.25 3.031 1 96.38 60 GLN B CA 1
ATOM 1429 C C . GLN B 1 60 ? 2.256 -18.625 3.289 1 96.38 60 GLN B C 1
ATOM 1431 O O . GLN B 1 60 ? 1.993 -18.984 4.438 1 96.38 60 GLN B O 1
ATOM 1436 N N . GLN B 1 61 ? 2.018 -19.359 2.252 1 94.31 61 GLN B N 1
ATOM 1437 C CA . GLN B 1 61 ? 1.583 -20.75 2.387 1 94.31 61 GLN B CA 1
ATOM 1438 C C . GLN B 1 61 ? 2.264 -21.641 1.352 1 94.31 61 GLN B C 1
ATOM 1440 O O . GLN B 1 61 ? 2.877 -21.141 0.405 1 94.31 61 GLN B O 1
ATOM 1445 N N . ARG B 1 62 ? 2.141 -22.891 1.635 1 93.75 62 ARG B N 1
ATOM 1446 C CA . ARG B 1 62 ? 2.709 -23.859 0.713 1 93.75 62 ARG B CA 1
ATOM 1447 C C . ARG B 1 62 ? 1.612 -24.703 0.057 1 93.75 62 ARG B C 1
ATOM 1449 O O . ARG B 1 62 ? 0.606 -25.016 0.692 1 93.75 62 ARG B O 1
ATOM 1456 N N . GLU B 1 63 ? 1.845 -24.859 -1.19 1 91.56 63 GLU B N 1
ATOM 1457 C CA . GLU B 1 63 ? 0.936 -25.719 -1.944 1 91.56 63 GLU B CA 1
ATOM 1458 C C . GLU B 1 63 ? 1.691 -26.844 -2.643 1 91.56 63 GLU B C 1
ATOM 1460 O O . GLU B 1 63 ? 2.75 -26.609 -3.232 1 91.56 63 GLU B O 1
ATOM 1465 N N . GLU B 1 64 ? 1.101 -28.016 -2.527 1 91.5 64 GLU B N 1
ATOM 1466 C CA . GLU B 1 64 ? 1.721 -29.156 -3.197 1 91.5 64 GLU B CA 1
ATOM 1467 C C . GLU B 1 64 ? 1.271 -29.25 -4.652 1 91.5 64 GLU B C 1
ATOM 1469 O O . GLU B 1 64 ? 0.073 -29.312 -4.934 1 91.5 64 GLU B O 1
ATOM 1474 N N . LEU B 1 65 ? 2.16 -29.25 -5.523 1 88.94 65 LEU B N 1
ATOM 1475 C CA . LEU B 1 65 ? 1.871 -29.375 -6.949 1 88.94 65 LEU B CA 1
ATOM 1476 C C . LEU B 1 65 ? 1.791 -30.828 -7.371 1 88.94 65 LEU B C 1
ATOM 1478 O O . LEU B 1 65 ? 0.876 -31.219 -8.102 1 88.94 65 LEU B O 1
ATOM 1482 N N . SER B 1 66 ? 2.793 -31.609 -6.969 1 90.25 66 SER B N 1
ATOM 1483 C CA . SER B 1 66 ? 2.893 -33.031 -7.188 1 90.25 66 SER B CA 1
ATOM 1484 C C . SER B 1 66 ? 3.527 -33.75 -5.988 1 90.25 66 SER B C 1
ATOM 1486 O O . SER B 1 66 ? 3.881 -33.094 -5 1 90.25 66 SER B O 1
ATOM 1488 N N . LYS B 1 67 ? 3.555 -35 -6.121 1 91 67 LYS B N 1
ATOM 1489 C CA . LYS B 1 67 ? 4.066 -35.75 -4.977 1 91 67 LYS B CA 1
ATOM 1490 C C . LYS B 1 67 ? 5.469 -35.281 -4.598 1 91 67 LYS B C 1
ATOM 1492 O O . LYS B 1 67 ? 6.418 -35.469 -5.355 1 91 67 LYS B O 1
ATOM 1497 N N . GLY B 1 68 ? 5.5 -34.562 -3.51 1 92.44 68 GLY B N 1
ATOM 1498 C CA . GLY B 1 68 ? 6.781 -34.156 -2.936 1 92.44 68 GLY B CA 1
ATOM 1499 C C . GLY B 1 68 ? 7.273 -32.812 -3.422 1 92.44 68 GLY B C 1
ATOM 1500 O O . GLY B 1 68 ? 8.297 -32.312 -2.953 1 92.44 68 GLY B O 1
ATOM 1501 N N . VAL B 1 69 ? 6.648 -32.344 -4.465 1 93.19 69 VAL B N 1
ATOM 1502 C CA . VAL B 1 69 ? 7.047 -31.031 -4.984 1 93.19 69 VAL B CA 1
ATOM 1503 C C . VAL B 1 69 ? 6.113 -29.953 -4.441 1 93.19 69 VAL B C 1
ATOM 1505 O O . VAL B 1 69 ? 4.902 -30 -4.656 1 93.19 69 VAL B O 1
ATOM 1508 N N . TRP B 1 70 ? 6.746 -28.891 -3.713 1 94.38 70 TRP B N 1
ATOM 1509 C CA . TRP B 1 70 ? 5.961 -27.844 -3.076 1 94.38 70 TRP B CA 1
ATOM 1510 C C . TRP B 1 70 ? 6.309 -26.469 -3.656 1 94.38 70 TRP B C 1
ATOM 1512 O O . TRP B 1 70 ? 7.461 -26.219 -4.023 1 94.38 70 TRP B O 1
ATOM 1522 N N . GLN B 1 71 ? 5.285 -25.656 -3.721 1 94.94 71 GLN B N 1
ATOM 1523 C CA . GLN B 1 71 ? 5.496 -24.281 -4.137 1 94.94 71 GLN B CA 1
ATOM 1524 C C . GLN B 1 71 ? 5.043 -23.297 -3.057 1 94.94 71 GLN B C 1
ATOM 1526 O O . GLN B 1 71 ? 4.07 -23.562 -2.348 1 94.94 71 GLN B O 1
ATOM 1531 N N . THR B 1 72 ? 5.781 -22.25 -2.912 1 96.06 72 THR B N 1
ATOM 1532 C CA . THR B 1 72 ? 5.418 -21.188 -1.98 1 96.06 72 THR B CA 1
ATOM 1533 C C . THR B 1 72 ? 4.461 -20.203 -2.637 1 96.06 72 THR B C 1
ATOM 1535 O O . THR B 1 72 ? 4.652 -19.812 -3.791 1 96.06 72 THR B O 1
ATOM 1538 N N . LEU B 1 73 ? 3.371 -19.859 -1.902 1 97.44 73 LEU B N 1
ATOM 1539 C CA . LEU B 1 73 ? 2.393 -18.875 -2.348 1 97.44 73 LEU B CA 1
ATOM 1540 C C . LEU B 1 73 ? 2.363 -17.688 -1.404 1 97.44 73 LEU B C 1
ATOM 1542 O O . LEU B 1 73 ? 2.477 -17.844 -0.187 1 97.44 73 LEU B O 1
ATOM 1546 N N . TYR B 1 74 ? 2.178 -16.547 -1.97 1 98.12 74 TYR B N 1
ATOM 1547 C CA . TYR B 1 74 ? 2.123 -15.305 -1.213 1 98.12 74 TYR B CA 1
ATOM 1548 C C . TYR B 1 74 ? 0.717 -14.711 -1.233 1 98.12 74 TYR B C 1
ATOM 1550 O O . TYR B 1 74 ? 0.073 -14.664 -2.283 1 98.12 74 TYR B O 1
ATOM 1558 N N . GLY B 1 75 ? 0.288 -14.281 -0.065 1 97.19 75 GLY B N 1
ATOM 1559 C CA . GLY B 1 75 ? -1.04 -13.703 0.041 1 97.19 75 GLY B CA 1
ATOM 1560 C C . GLY B 1 75 ? -1.076 -12.227 -0.314 1 97.19 75 GLY B C 1
ATOM 1561 O O . GLY B 1 75 ? -0.035 -11.625 -0.575 1 97.19 75 GLY B O 1
ATOM 1562 N N . PHE B 1 76 ? -2.314 -11.68 -0.253 1 97 76 PHE B N 1
ATOM 1563 C CA . PHE B 1 76 ? -2.564 -10.32 -0.735 1 97 76 PHE B CA 1
ATOM 1564 C C . PHE B 1 76 ? -1.728 -9.312 0.036 1 97 76 PHE B C 1
ATOM 1566 O O . PHE B 1 76 ? -1.063 -8.461 -0.563 1 97 76 PHE B O 1
ATOM 1573 N N . PRO B 1 77 ? -1.531 -9.445 1.367 1 97.56 77 PRO B N 1
ATOM 1574 C CA . PRO B 1 77 ? -0.731 -8.461 2.094 1 97.56 77 PRO B CA 1
ATOM 1575 C C . PRO B 1 77 ? 0.717 -8.406 1.611 1 97.56 77 PRO B C 1
ATOM 1577 O O . PRO B 1 77 ? 1.285 -7.316 1.476 1 97.56 77 PRO B O 1
ATOM 1580 N N . MET B 1 78 ? 1.236 -9.57 1.307 1 98.19 78 MET B N 1
ATOM 1581 C CA . MET B 1 78 ? 2.613 -9.633 0.822 1 98.19 78 MET B CA 1
ATOM 1582 C C . MET B 1 78 ? 2.717 -9.062 -0.589 1 98.19 78 MET B C 1
ATOM 1584 O O . MET B 1 78 ? 3.668 -8.344 -0.906 1 98.19 78 MET B O 1
ATOM 1588 N N . ILE B 1 79 ? 1.791 -9.336 -1.386 1 98.31 79 ILE B N 1
ATOM 1589 C CA . ILE B 1 79 ? 1.792 -8.859 -2.766 1 98.31 79 ILE B CA 1
ATOM 1590 C C . ILE B 1 79 ? 1.769 -7.332 -2.783 1 98.31 79 ILE B C 1
ATOM 1592 O O . ILE B 1 79 ? 2.521 -6.703 -3.531 1 98.31 79 ILE B O 1
ATOM 1596 N N . VAL B 1 80 ? 0.965 -6.762 -1.916 1 98 80 VAL B N 1
ATOM 1597 C CA . VAL B 1 80 ? 0.881 -5.309 -1.819 1 98 80 VAL B CA 1
ATOM 1598 C C . VAL B 1 80 ? 2.209 -4.742 -1.321 1 98 80 VAL B C 1
ATOM 1600 O O . VAL B 1 80 ? 2.742 -3.793 -1.897 1 98 80 VAL B O 1
ATOM 1603 N N . ALA B 1 81 ? 2.74 -5.336 -0.299 1 98.06 81 ALA B N 1
ATOM 1604 C CA . ALA B 1 81 ? 4.02 -4.879 0.241 1 98.06 81 ALA B CA 1
ATOM 1605 C C . ALA B 1 81 ? 5.105 -4.895 -0.833 1 98.06 81 ALA B C 1
ATOM 1607 O O . ALA B 1 81 ? 5.879 -3.943 -0.955 1 98.06 81 ALA B O 1
ATOM 1608 N N . ILE B 1 82 ? 5.102 -5.906 -1.661 1 98.31 82 ILE B N 1
ATOM 1609 C CA . ILE B 1 82 ? 6.113 -6.086 -2.699 1 98.31 82 ILE B CA 1
ATOM 1610 C C . ILE B 1 82 ? 6.016 -4.949 -3.715 1 98.31 82 ILE B C 1
ATOM 1612 O O . ILE B 1 82 ? 7.031 -4.367 -4.102 1 98.31 82 ILE B O 1
ATOM 1616 N N . CYS B 1 83 ? 4.848 -4.594 -4.184 1 97.69 83 CYS B N 1
ATOM 1617 C CA . CYS B 1 83 ? 4.742 -3.645 -5.285 1 97.69 83 CYS B CA 1
ATOM 1618 C C . CYS B 1 83 ? 5.156 -2.246 -4.84 1 97.69 83 CYS B C 1
ATOM 1620 O O . CYS B 1 83 ? 5.5 -1.402 -5.668 1 97.69 83 CYS B O 1
ATOM 1622 N N . PHE B 1 84 ? 5.191 -2.021 -3.539 1 97.69 84 PHE B N 1
ATOM 1623 C CA . PHE B 1 84 ? 5.621 -0.714 -3.057 1 97.69 84 PHE B CA 1
ATOM 1624 C C . PHE B 1 84 ? 7.129 -0.695 -2.814 1 97.69 84 PHE B C 1
ATOM 1626 O O . PHE B 1 84 ? 7.68 0.321 -2.385 1 97.69 84 PHE B O 1
ATOM 1633 N N . ARG B 1 85 ? 7.703 -1.802 -3.074 1 96.81 85 ARG B N 1
ATOM 1634 C CA . ARG B 1 85 ? 9.156 -1.878 -2.943 1 96.81 85 ARG B CA 1
ATOM 1635 C C . ARG B 1 85 ? 9.82 -1.983 -4.309 1 96.81 85 ARG B C 1
ATOM 1637 O O . ARG B 1 85 ? 11.055 -2.01 -4.406 1 96.81 85 ARG B O 1
ATOM 1644 N N . LEU B 1 86 ? 9.023 -1.998 -5.332 1 97.31 86 LEU B N 1
ATOM 1645 C CA . LEU B 1 86 ? 9.547 -2.15 -6.688 1 97.31 86 LEU B CA 1
ATOM 1646 C C . LEU B 1 86 ? 9.234 -0.924 -7.535 1 97.31 86 LEU B C 1
ATOM 1648 O O . LEU B 1 86 ? 8.242 -0.233 -7.285 1 97.31 86 LEU B O 1
ATOM 1652 N N . THR B 1 87 ? 10.031 -0.681 -8.594 1 96.06 87 THR B N 1
ATOM 1653 C CA . THR B 1 87 ? 9.789 0.446 -9.484 1 96.06 87 THR B CA 1
ATOM 1654 C C . THR B 1 87 ? 9.5 -0.041 -10.906 1 96.06 87 THR B C 1
ATOM 1656 O O . THR B 1 87 ? 9.508 0.749 -11.852 1 96.06 87 THR B O 1
ATOM 1659 N N . SER B 1 88 ? 9.25 -1.258 -11.117 1 96 88 SER B N 1
ATOM 1660 C CA . SER B 1 88 ? 8.961 -1.844 -12.422 1 96 88 SER B CA 1
ATOM 1661 C C . SER B 1 88 ? 7.598 -1.395 -12.938 1 96 88 SER B C 1
ATOM 1663 O O . SER B 1 88 ? 6.773 -0.889 -12.172 1 96 88 SER B O 1
ATOM 1665 N N . ASN B 1 89 ? 7.402 -1.589 -14.242 1 93.88 89 ASN B N 1
ATOM 1666 C CA . ASN B 1 89 ? 6.121 -1.256 -14.852 1 93.88 89 ASN B CA 1
ATOM 1667 C C . ASN B 1 89 ? 4.984 -2.084 -14.258 1 93.88 89 ASN B C 1
ATOM 1669 O O . ASN B 1 89 ? 3.893 -1.564 -14.023 1 93.88 89 ASN B O 1
ATOM 1673 N N . GLY B 1 90 ? 5.27 -3.348 -14 1 95.56 90 GLY B N 1
ATOM 1674 C CA . GLY B 1 90 ? 4.262 -4.203 -13.398 1 95.56 90 GLY B CA 1
ATOM 1675 C C . GLY B 1 90 ? 3.846 -3.752 -12.008 1 95.56 90 GLY B C 1
ATOM 1676 O O . GLY B 1 90 ? 2.664 -3.803 -11.664 1 95.56 90 GLY B O 1
ATOM 1677 N N . ALA B 1 91 ? 4.828 -3.289 -11.25 1 96.56 91 ALA B N 1
ATOM 1678 C CA . ALA B 1 91 ? 4.531 -2.76 -9.922 1 96.56 91 ALA B CA 1
ATOM 1679 C C . ALA B 1 91 ? 3.676 -1.5 -10.016 1 96.56 91 ALA B C 1
ATOM 1681 O O . ALA B 1 91 ? 2.744 -1.318 -9.227 1 96.56 91 ALA B O 1
ATOM 1682 N N . THR B 1 92 ? 3.975 -0.64 -10.984 1 95.88 92 THR B N 1
ATOM 1683 C CA . THR B 1 92 ? 3.193 0.57 -11.219 1 95.88 92 THR B CA 1
ATOM 1684 C C . THR B 1 92 ? 1.749 0.223 -11.57 1 95.88 92 THR B C 1
ATOM 1686 O O . THR B 1 92 ? 0.814 0.812 -11.023 1 95.88 92 THR B O 1
ATOM 1689 N N . GLN B 1 93 ? 1.587 -0.741 -12.414 1 95.56 93 GLN B N 1
ATOM 1690 C CA . GLN B 1 93 ? 0.248 -1.159 -12.82 1 95.56 93 GLN B CA 1
ATOM 1691 C C . GLN B 1 93 ? -0.533 -1.719 -11.633 1 95.56 93 GLN B C 1
ATOM 1693 O O . GLN B 1 93 ? -1.733 -1.47 -11.5 1 95.56 93 GLN B O 1
ATOM 1698 N N . LEU B 1 94 ? 0.132 -2.48 -10.766 1 97 94 LEU B N 1
ATOM 1699 C CA . LEU B 1 94 ? -0.539 -3.02 -9.586 1 97 94 LEU B CA 1
ATOM 1700 C C . LEU B 1 94 ? -0.931 -1.902 -8.625 1 97 94 LEU B C 1
ATOM 1702 O O . LEU B 1 94 ? -2.041 -1.901 -8.094 1 97 94 LEU B O 1
ATOM 1706 N N . ARG B 1 95 ? -0.001 -0.928 -8.414 1 96.69 95 ARG B N 1
ATOM 1707 C CA . ARG B 1 95 ? -0.323 0.203 -7.547 1 96.69 95 ARG B CA 1
ATOM 1708 C C . ARG B 1 95 ? -1.52 0.98 -8.086 1 96.69 95 ARG B C 1
ATOM 1710 O O . ARG B 1 95 ? -2.383 1.411 -7.32 1 96.69 95 ARG B O 1
ATOM 1717 N N . ASP B 1 96 ? -1.592 1.107 -9.367 1 94.5 96 ASP B N 1
ATOM 1718 C CA . ASP B 1 96 ? -2.723 1.795 -9.977 1 94.5 96 ASP B CA 1
ATOM 1719 C C . ASP B 1 96 ? -4.031 1.066 -9.688 1 94.5 96 ASP B C 1
ATOM 1721 O O . ASP B 1 96 ? -5.039 1.696 -9.352 1 94.5 96 ASP B O 1
ATOM 1725 N N . ALA B 1 97 ? -3.99 -0.238 -9.812 1 94.69 97 ALA B N 1
ATOM 1726 C CA . ALA B 1 97 ? -5.18 -1.047 -9.555 1 94.69 97 ALA B CA 1
ATOM 1727 C C . ALA B 1 97 ? -5.598 -0.952 -8.094 1 94.69 97 ALA B C 1
ATOM 1729 O O . ALA B 1 97 ? -6.789 -0.88 -7.781 1 94.69 97 ALA B O 1
ATOM 1730 N N . ILE B 1 98 ? -4.641 -0.917 -7.215 1 95.5 98 ILE B N 1
ATOM 1731 C CA . ILE B 1 98 ? -4.91 -0.817 -5.785 1 95.5 98 ILE B CA 1
ATOM 1732 C C . ILE B 1 98 ? -5.527 0.544 -5.469 1 95.5 98 ILE B C 1
ATOM 1734 O O . ILE B 1 98 ? -6.531 0.628 -4.762 1 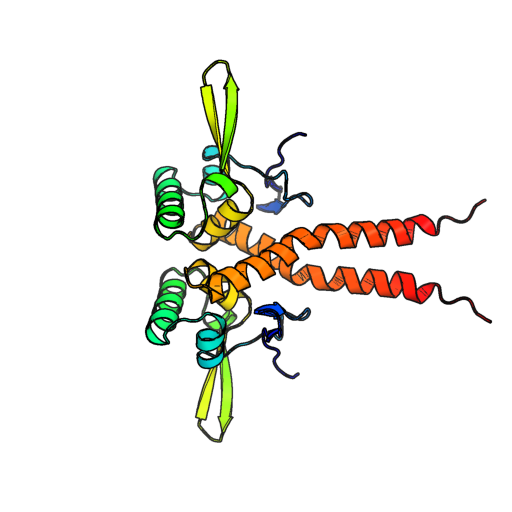95.5 98 ILE B O 1
ATOM 1738 N N . PHE B 1 99 ? -4.953 1.587 -6.039 1 93.88 99 PHE B N 1
ATOM 1739 C CA . PHE B 1 99 ? -5.453 2.928 -5.77 1 93.88 99 PHE B CA 1
ATOM 1740 C C . PHE B 1 99 ? -6.844 3.115 -6.359 1 93.88 99 PHE B C 1
ATOM 1742 O O . PHE B 1 99 ? -7.676 3.826 -5.793 1 93.88 99 PHE B O 1
ATOM 1749 N N . LYS B 1 100 ? -7.109 2.482 -7.516 1 91.56 100 LYS B N 1
ATOM 1750 C CA . LYS B 1 100 ? -8.461 2.521 -8.07 1 91.56 100 LYS B CA 1
ATOM 1751 C C . LYS B 1 100 ? -9.469 1.923 -7.094 1 91.56 100 LYS B C 1
ATOM 1753 O O . LYS B 1 100 ? -10.562 2.469 -6.91 1 91.56 100 LYS B O 1
ATOM 1758 N N . ARG B 1 101 ? -9.078 0.891 -6.438 1 90.19 101 ARG B N 1
ATOM 1759 C CA . ARG B 1 101 ? -9.938 0.252 -5.449 1 90.19 101 ARG B CA 1
ATOM 1760 C C . ARG B 1 101 ? -10.078 1.114 -4.199 1 90.19 101 ARG B C 1
ATOM 1762 O O . ARG B 1 101 ? -11.164 1.234 -3.639 1 90.19 101 ARG B O 1
ATOM 1769 N N . LEU B 1 102 ? -9.047 1.713 -3.826 1 92.62 102 LEU B N 1
ATOM 1770 C CA . LEU B 1 102 ? -9.062 2.547 -2.631 1 92.62 102 LEU B CA 1
ATOM 1771 C C . LEU B 1 102 ? -9.922 3.789 -2.842 1 92.62 102 LEU B C 1
ATOM 1773 O O . LEU B 1 102 ? -10.641 4.211 -1.937 1 92.62 102 LEU B O 1
ATOM 1777 N N . TYR B 1 103 ? -9.852 4.332 -4.066 1 89.5 103 TYR B N 1
ATOM 1778 C CA . TYR B 1 103 ? -10.617 5.535 -4.375 1 89.5 103 TYR B CA 1
ATOM 1779 C C . TYR B 1 103 ? -12.078 5.199 -4.641 1 89.5 103 TYR B C 1
ATOM 1781 O O . TYR B 1 103 ? -12.969 6.027 -4.418 1 89.5 103 TYR B O 1
ATOM 1789 N N . GLY B 1 104 ? -12.312 4.102 -5.281 1 75.94 104 GLY B N 1
ATOM 1790 C CA . GLY B 1 104 ? -13.656 3.678 -5.645 1 75.94 104 GLY B CA 1
ATOM 1791 C C . GLY B 1 104 ? -14.477 3.209 -4.457 1 75.94 104 GLY B C 1
ATOM 1792 O O . GLY B 1 104 ? -15.695 3.043 -4.566 1 75.94 104 GLY B O 1
ATOM 1793 N N . ALA B 1 105 ? -13.875 2.818 -3.422 1 59 105 ALA B N 1
ATOM 1794 C CA . ALA B 1 105 ? -14.609 2.393 -2.232 1 59 105 ALA B CA 1
ATOM 1795 C C . ALA B 1 105 ? -15.617 3.455 -1.803 1 59 105 ALA B C 1
ATOM 1797 O O . ALA B 1 105 ? -16.578 3.152 -1.1 1 59 105 ALA B O 1
ATOM 1798 N N . LYS B 1 106 ? -15.555 4.793 -2.355 1 54.47 106 LYS B N 1
ATOM 1799 C CA . LYS B 1 106 ? -16.5 5.863 -2.062 1 54.47 106 LYS B CA 1
ATOM 1800 C C . LYS B 1 106 ? -17.906 5.488 -2.502 1 54.47 106 LYS B C 1
ATOM 1802 O O . LYS B 1 106 ? -18.891 5.785 -1.809 1 54.47 106 LYS B O 1
ATOM 1807 N N . GLU B 1 107 ? -17.922 5.297 -3.762 1 47.72 107 GLU B N 1
ATOM 1808 C CA . GLU B 1 107 ? -19.141 5.352 -4.559 1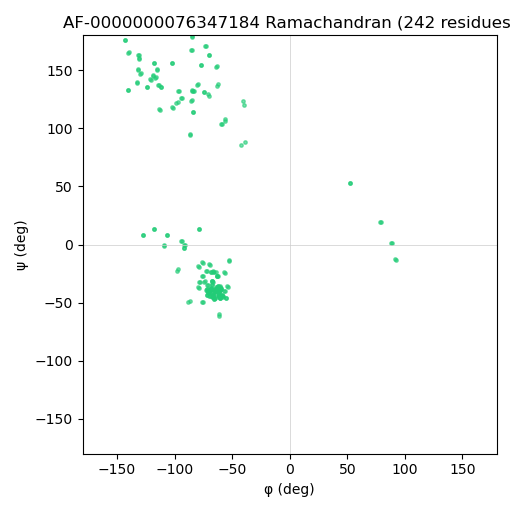 47.72 107 GLU B CA 1
ATOM 1809 C C . GLU B 1 107 ? -20.109 4.242 -4.164 1 47.72 107 GLU B C 1
ATOM 1811 O O . GLU B 1 107 ? -21.312 4.363 -4.367 1 47.72 107 GLU B O 1
ATOM 1816 N N . LYS B 1 108 ? -19.484 3.301 -3.635 1 47.5 108 LYS B N 1
ATOM 1817 C CA . LYS B 1 108 ? -20.453 2.229 -3.477 1 47.5 108 LYS B CA 1
ATOM 1818 C C . LYS B 1 108 ? -21.391 2.508 -2.307 1 47.5 108 LYS B C 1
ATOM 1820 O O . LYS B 1 108 ? -22.516 1.982 -2.258 1 47.5 108 LYS B O 1
ATOM 1825 N N . THR B 1 109 ? -20.859 3.252 -1.409 1 44.34 109 THR B N 1
ATOM 1826 C CA . THR B 1 109 ? -21.75 3.564 -0.294 1 44.34 109 THR B CA 1
ATOM 1827 C C . THR B 1 109 ? -22.844 4.547 -0.725 1 44.34 109 THR B C 1
ATOM 1829 O O . THR B 1 109 ? -24 4.418 -0.32 1 44.34 109 THR B O 1
ATOM 1832 N N . ALA B 1 110 ? -22.438 5.426 -1.604 1 44.81 110 ALA B N 1
ATOM 1833 C CA . ALA B 1 110 ? -23.438 6.41 -2.004 1 44.81 110 ALA B CA 1
ATOM 1834 C C . ALA B 1 110 ? -24.562 5.762 -2.799 1 44.81 110 ALA B C 1
ATOM 1836 O O . ALA B 1 110 ? -25.734 6.133 -2.648 1 44.81 110 ALA B O 1
ATOM 1837 N N . ILE B 1 111 ? -24.219 4.762 -3.5 1 47.5 111 ILE B N 1
ATOM 1838 C CA . ILE B 1 111 ? -25.25 4.145 -4.34 1 47.5 111 ILE B CA 1
ATOM 1839 C C . ILE B 1 111 ? -26.219 3.352 -3.467 1 47.5 111 ILE B C 1
ATOM 1841 O O . ILE B 1 111 ? -27.422 3.385 -3.689 1 47.5 111 ILE B O 1
ATOM 1845 N N . VAL B 1 112 ? -25.656 2.859 -2.43 1 48.31 112 VAL B N 1
ATOM 1846 C CA . VAL B 1 112 ? -26.5 2.068 -1.544 1 48.31 112 VAL B CA 1
ATOM 1847 C C . VAL B 1 112 ? -27.5 2.984 -0.828 1 48.31 112 VAL B C 1
ATOM 1849 O O . VAL B 1 112 ? -28.688 2.666 -0.728 1 48.31 112 VAL B O 1
ATOM 1852 N N . LEU B 1 113 ? -26.938 4.109 -0.46 1 48.84 113 LEU B N 1
ATOM 1853 C CA . LEU B 1 113 ? -27.812 5.039 0.256 1 48.84 113 LEU B CA 1
ATOM 1854 C C . LEU B 1 113 ? -28.891 5.602 -0.669 1 48.84 113 LEU B C 1
ATOM 1856 O O . LEU B 1 113 ? -30.031 5.777 -0.26 1 48.84 113 LEU B O 1
ATOM 1860 N N . GLN B 1 114 ? -28.438 5.836 -1.84 1 51.28 114 GLN B N 1
ATOM 1861 C CA . GLN B 1 114 ? -29.406 6.379 -2.789 1 51.28 114 GLN B CA 1
ATOM 1862 C C . GLN B 1 114 ? -30.469 5.352 -3.123 1 51.28 114 GLN B C 1
ATOM 1864 O O . GLN B 1 114 ? -31.656 5.695 -3.262 1 51.28 114 GLN B O 1
ATOM 1869 N N . LEU B 1 115 ? -30 4.141 -3.086 1 49.75 115 LEU B N 1
ATOM 1870 C CA . LEU B 1 115 ? -30.953 3.078 -3.408 1 49.75 115 LEU B CA 1
ATOM 1871 C C . LEU B 1 115 ? -31.859 2.783 -2.223 1 49.75 115 LEU B C 1
ATOM 1873 O O . LEU B 1 115 ? -33.031 2.48 -2.402 1 49.75 115 LEU B O 1
ATOM 1877 N N . TYR B 1 116 ? -31.266 2.959 -1.089 1 48.5 116 TYR B N 1
ATOM 1878 C CA . TYR B 1 116 ? -32.094 2.766 0.093 1 48.5 116 TYR B CA 1
ATOM 1879 C C . TYR B 1 116 ? -33.031 3.953 0.305 1 48.5 116 TYR B C 1
ATOM 1881 O O . TYR B 1 116 ? -34.156 3.785 0.736 1 48.5 116 TYR B O 1
ATOM 1889 N N . GLY B 1 117 ? -32.438 5.137 0.258 1 46.94 117 GLY B N 1
ATOM 1890 C CA . GLY B 1 117 ? -33.219 6.324 0.501 1 46.94 117 GLY B CA 1
ATOM 1891 C C . GLY B 1 117 ? -34.312 6.535 -0.542 1 46.94 117 GLY B C 1
ATOM 1892 O O . GLY B 1 117 ? -35.25 7.285 -0.313 1 46.94 117 GLY B O 1
ATOM 1893 N N . GLY B 1 118 ? -34.062 6.027 -1.714 1 42.56 118 GLY B N 1
ATOM 1894 C CA . GLY B 1 118 ? -35.125 6.172 -2.68 1 42.56 118 GLY B CA 1
ATOM 1895 C C . GLY B 1 118 ? -36.406 5.438 -2.279 1 42.56 118 GLY B C 1
ATOM 1896 O O . GLY B 1 118 ? -37.438 5.547 -2.951 1 42.56 118 GLY B O 1
ATOM 1897 N N . THR B 1 119 ? -36.25 4.375 -1.496 1 38.91 119 THR B N 1
ATOM 1898 C CA . THR B 1 119 ? -37.5 3.705 -1.2 1 38.91 119 THR B CA 1
ATOM 1899 C C . THR B 1 119 ? -38.281 4.445 -0.106 1 38.91 119 THR B C 1
ATOM 1901 O O . THR B 1 119 ? -39.219 3.902 0.486 1 38.91 119 THR B O 1
ATOM 1904 N N . ASN B 1 120 ? -38.062 5.648 0.35 1 36.94 120 ASN B N 1
ATOM 1905 C CA . ASN B 1 120 ? -39.094 6.312 1.129 1 36.94 120 ASN B CA 1
ATOM 1906 C C . ASN B 1 120 ? -40.375 6.461 0.329 1 36.94 120 ASN B C 1
ATOM 1908 O O . ASN B 1 120 ? -40.375 7.012 -0.773 1 36.94 120 ASN B O 1
ATOM 1912 N N . TYR B 1 121 ? -41.562 5.559 0.595 1 34.28 121 TYR B N 1
ATOM 1913 C CA . TYR B 1 121 ? -43.031 5.633 0.464 1 34.28 121 TYR B CA 1
ATOM 1914 C C . TYR B 1 121 ? -43.531 7.008 0.878 1 34.28 121 TYR B C 1
ATOM 1916 O O . TYR B 1 121 ? -43.062 7.59 1.852 1 34.28 121 TYR B O 1
ATOM 1924 N N . PHE B 1 122 ? -44.219 7.867 0.058 1 31.58 122 PHE B N 1
ATOM 1925 C CA . PHE B 1 122 ? -45.219 8.906 0.182 1 31.58 122 PHE B CA 1
ATOM 1926 C C . PHE B 1 122 ? -46.312 8.492 1.171 1 31.58 122 PHE B C 1
ATOM 1928 O O . PHE B 1 122 ? -46.875 7.406 1.059 1 31.58 122 PHE B O 1
ATOM 1935 N N . SER B 1 123 ? -46.188 8.695 2.518 1 23.69 123 SER B N 1
ATOM 1936 C CA . SER B 1 123 ? -47.5 9.055 3.047 1 23.69 123 SER B CA 1
ATOM 1937 C C . SER B 1 123 ? -48.031 10.32 2.383 1 23.69 123 SER B C 1
ATOM 1939 O O . SER B 1 123 ? -47.281 11.203 2.01 1 23.69 123 SER B O 1
#

Sequence (246 aa):
MKRTIITVGGNGMLSIPSNLENLWMSESELVDMLYVTAPKLKAVIRAIYKEGMLSMLEVQQREELSKGVWQTLYGFPMIVAICFRLTSNGATQLRDAIFKRLYGAKEKTAIVLQLYGGTNYFSMKRTIITVGGNGMLSIPSNLENLWMSESELVDMLYVTAPKLKAVIRAIYKEGMLSMLEVQQREELSKGVWQTLYGFPMIVAICFRLTSNGATQLRDAIFKRLYGAKEKTAIVLQLYGGTNYFS

Nearest PDB structures (foldseek):
  8u0g-assembly1_B  TM=5.895E-01  e=6.681E-02  Deinococcus radiodurans R1 = ATCC 13939 = DSM 20539
  6f41-assembly1_O  TM=3.418E-01  e=1.017E+00  Saccharomyces cerevisiae S288C
  4e9j-assembly3_B  TM=3.275E-01  e=2.317E+00  Pseudomonas aeruginosa PAO1
  5ngi-assembly1_B  TM=3.278E-01  e=3.180E+00  Pseudomonas aeruginosa
  3c16-assembly1_B  TM=2.722E-01  e=4.650E+00  Rattus norvegicus

Organism: NCBI:txid165179

Radius of gyration: 20.51 Å; Cα contacts (8 Å, |Δi|>4): 311; chains: 2; bounding box: 64×71×44 Å